Protein AF-A0A356ARR9-F1 (afdb_monomer)

Mean predicted aligned error: 14.44 Å

Secondary structure (DSSP, 8-state):
-----EEEEEE-TTS-EEEEEEEETTEEEEEEEEE-TTS-EEEEEEEEE-TT-PEEEEEEEEETTTTEEEEEEEE-S-S-S------EEEEEEEETTEEEEEEEEETTEEEEEEEEEEETTEEEEEEEEEETTEEEEEEEEEEEEETTEEEEEEE-TTS-EEEEEEEEEETTEEEEEEEE-TT--SS-EEEEEE-SSEEEEEE-SSB--HHHHHHHHHHHHHHS-S----EEEEEE-TTSB--TT-HHHHHHHHHHHHTTEEEEEE-

Nearest PDB structures (foldseek):
  3tzg-assembly2_B  TM=3.189E-01  e=5.748E-02  Phocaeicola vulgatus ATCC 8482
  3tzg-assembly1_A  TM=3.182E-01  e=6.052E-02  Phocaeicola vulgatus ATCC 8482
  2mo5-assembly1_A  TM=4.119E-01  e=1.090E+00  Homo sapiens
  5oqh-assembly2_B  TM=1.878E-01  e=7.593E-01  Mus musculus
  5kkx-assembly2_B  TM=2.477E-01  e=8.591E+00  Neisseria meningitidis

pLDDT: mean 74.68, std 17.6, range [33.88, 96.81]

Sequence (267 aa):
MNQKSRLDIERDGFGRIVRRTETSNGVMTTTSHVYNEYGDLLKIQVKKQDTLLRDEIYRYEFDEHKNKTIKHIESSGLPERITSSSTYHYANEYEDDKLIKKSCLHENIVLYMNQYTYEGTKLIRIQKYNTPPDLNLWRTELLSYEKNKVIKTSYMPNGIVSHYSISELSAGIPMNRQVLSPVKGLYHWEFTNFEPAYCSVYISENQLTGKILLEILKHIQSIKAVHNEPLLLVIECSDTFVDTSDKTIYDIEMSYREQGISIQYAP

Foldseek 3Di:
DADDKDWDFDADQQRHTQWIWIDDPQKIKIWGFDADPQGHTAKIWIWIQHNVRFTWIWIWGQDPVVRFIDIDTDGDDDDDDDPPDWGKGWDFDDDPNHTQKIFIDTPNRTAKMWGWDDDPQKIKIWIFGDPPPDGDTAWIWIWGDDPFKIKIFIAGPVRQTFWIWIFTDDPNGGHDIDIAGSVSDPFHKGWNADDLAETEMEGPDQEDDLVNVVVVLVVVVVPNPPPLEAYEYEYEAPRYDYDPPPPSNVVVQVVVVVSRYHYHYHD

Solvent-accessible surface area (backbone atoms only — not comparable to full-atom values): 14762 Å² total; per-residue (Å²): 133,87,72,74,68,45,79,50,77,42,57,49,101,82,70,48,71,34,32,37,38,39,35,47,90,65,30,38,36,36,39,36,45,40,60,52,98,87,70,51,79,44,33,44,38,38,37,36,31,43,81,83,70,49,56,42,41,39,38,34,42,55,38,81,92,73,55,37,49,49,75,51,79,53,72,77,74,82,88,87,72,84,86,80,80,86,57,54,44,48,47,77,42,70,55,96,93,36,73,37,32,40,36,36,23,45,87,85,43,62,50,35,36,40,39,44,46,81,58,91,64,33,38,39,39,41,34,28,36,50,56,86,99,43,73,42,70,56,33,40,32,44,34,40,62,51,100,54,30,38,42,33,42,34,23,37,71,80,67,49,63,20,26,36,36,42,20,40,39,59,97,85,40,80,37,82,76,45,67,36,16,62,82,67,60,97,53,41,37,31,53,78,44,74,53,91,56,36,34,30,34,40,50,78,40,71,54,68,43,49,67,54,53,48,54,52,50,54,50,50,59,72,68,52,61,98,62,92,63,59,30,40,40,36,40,37,32,73,77,22,47,73,65,90,81,41,62,63,44,52,54,49,52,53,57,38,38,80,72,35,36,45,80,45,80,42,103

Structure (mmCIF, N/CA/C/O backbone):
data_AF-A0A356ARR9-F1
#
_entry.id   AF-A0A356ARR9-F1
#
loop_
_atom_site.group_PDB
_atom_site.id
_atom_site.type_symbol
_atom_site.label_atom_id
_atom_site.label_alt_id
_atom_site.label_comp_id
_atom_site.label_asym_id
_atom_site.label_entity_id
_atom_site.label_seq_id
_atom_site.pdbx_PDB_ins_code
_atom_site.Cartn_x
_atom_site.Cartn_y
_atom_site.Cartn_z
_atom_site.occupancy
_atom_site.B_iso_or_equiv
_atom_site.auth_seq_id
_atom_site.auth_comp_id
_atom_site.auth_asym_id
_atom_site.auth_atom_id
_atom_site.pdbx_PDB_model_num
ATOM 1 N N . MET A 1 1 ? 9.269 32.515 11.301 1.00 40.75 1 MET A N 1
ATOM 2 C CA . MET A 1 1 ? 8.162 32.228 10.362 1.00 40.75 1 MET A CA 1
ATOM 3 C C . MET A 1 1 ? 8.421 30.855 9.766 1.00 40.75 1 MET A C 1
ATOM 5 O O . MET A 1 1 ? 9.386 30.719 9.028 1.00 40.75 1 MET A O 1
ATOM 9 N N . ASN A 1 2 ? 7.637 29.839 10.136 1.00 38.84 2 ASN A N 1
ATOM 10 C CA . ASN A 1 2 ? 7.767 28.494 9.569 1.00 38.84 2 ASN A CA 1
ATOM 11 C C . ASN A 1 2 ? 7.226 28.518 8.137 1.00 38.84 2 ASN A C 1
ATOM 13 O O . ASN A 1 2 ? 6.014 28.612 7.941 1.00 38.84 2 ASN A O 1
ATOM 17 N N . GLN A 1 3 ? 8.109 28.491 7.137 1.00 47.88 3 GLN A N 1
ATOM 18 C CA . GLN A 1 3 ? 7.685 28.254 5.760 1.00 47.88 3 GLN A CA 1
ATOM 19 C C . GLN A 1 3 ? 7.174 26.815 5.675 1.00 47.88 3 GLN A C 1
ATOM 21 O O . GLN A 1 3 ? 7.942 25.874 5.856 1.00 47.88 3 GLN A O 1
ATOM 26 N N . LYS A 1 4 ? 5.865 26.654 5.451 1.00 53.38 4 LYS A N 1
ATOM 27 C CA . LYS A 1 4 ? 5.255 25.349 5.181 1.00 53.38 4 LYS A CA 1
ATOM 28 C C . LYS A 1 4 ? 5.909 24.749 3.939 1.00 53.38 4 LYS A C 1
ATOM 30 O O . LYS A 1 4 ? 5.966 25.410 2.902 1.00 53.38 4 LYS A O 1
ATOM 35 N N . SER A 1 5 ? 6.371 23.510 4.054 1.00 61.34 5 SER A N 1
ATOM 36 C CA . SER A 1 5 ? 6.678 22.687 2.895 1.00 61.34 5 SER A CA 1
ATOM 37 C C . SER A 1 5 ? 5.411 22.524 2.052 1.00 61.34 5 SER A C 1
ATOM 39 O O . SER A 1 5 ? 4.317 22.336 2.588 1.00 61.34 5 SER A O 1
ATOM 41 N N . ARG A 1 6 ? 5.541 22.651 0.732 1.00 72.25 6 ARG A N 1
ATOM 42 C CA . ARG A 1 6 ? 4.440 22.457 -0.220 1.00 72.25 6 ARG A CA 1
ATOM 43 C C . ARG A 1 6 ? 4.843 21.391 -1.223 1.00 72.25 6 ARG A C 1
ATOM 45 O O . ARG A 1 6 ? 5.926 21.482 -1.793 1.00 72.25 6 ARG A O 1
ATOM 52 N N . LEU A 1 7 ? 3.971 20.416 -1.443 1.00 66.31 7 LEU A N 1
ATOM 53 C CA . LEU A 1 7 ? 4.162 19.349 -2.414 1.00 66.31 7 LEU A CA 1
ATOM 54 C C . LEU A 1 7 ? 2.991 19.365 -3.399 1.00 66.31 7 LEU A C 1
ATOM 56 O O . LEU A 1 7 ? 1.848 19.206 -2.993 1.00 66.31 7 LEU A O 1
ATOM 60 N N . ASP A 1 8 ? 3.282 19.552 -4.683 1.00 71.69 8 ASP A N 1
ATOM 61 C CA . ASP A 1 8 ? 2.313 19.443 -5.772 1.00 71.69 8 ASP A CA 1
ATOM 62 C C . ASP A 1 8 ? 2.710 18.252 -6.664 1.00 71.69 8 ASP A C 1
ATOM 64 O O . ASP A 1 8 ? 3.873 18.116 -7.056 1.00 71.69 8 ASP A O 1
ATOM 68 N N . ILE A 1 9 ? 1.767 17.367 -6.992 1.00 64.25 9 ILE A N 1
ATOM 69 C CA . ILE A 1 9 ? 2.007 16.180 -7.828 1.00 64.25 9 ILE A CA 1
ATOM 70 C C . ILE A 1 9 ? 1.057 16.209 -9.026 1.00 64.25 9 ILE A C 1
ATOM 72 O O . ILE A 1 9 ? -0.159 16.191 -8.866 1.00 64.25 9 ILE A O 1
ATOM 76 N N . GLU A 1 10 ? 1.612 16.185 -10.233 1.00 70.94 10 GLU A N 1
ATOM 77 C CA . GLU A 1 10 ? 0.869 15.987 -11.474 1.00 70.94 10 GLU A CA 1
ATOM 78 C C . GLU A 1 10 ? 1.011 14.537 -11.934 1.00 70.94 10 GLU A C 1
ATOM 80 O O . GLU A 1 10 ? 2.107 13.954 -11.933 1.00 70.94 10 GLU A O 1
ATOM 85 N N . ARG A 1 11 ? -0.108 13.963 -12.374 1.00 69.81 11 ARG A N 1
ATOM 86 C CA . ARG A 1 11 ? -0.175 12.608 -12.917 1.00 69.81 11 ARG A CA 1
ATOM 87 C C . ARG A 1 11 ? -0.701 12.624 -14.347 1.00 69.81 11 ARG A C 1
ATOM 89 O O . ARG A 1 11 ? -1.450 13.522 -14.717 1.00 69.81 11 ARG A O 1
ATOM 96 N N . ASP A 1 12 ? -0.296 11.646 -15.149 1.00 62.69 12 ASP A N 1
ATOM 97 C CA . ASP A 1 12 ? -0.900 11.435 -16.466 1.00 62.69 12 ASP A CA 1
ATOM 98 C C . ASP A 1 12 ? -2.259 10.724 -16.372 1.00 62.69 12 ASP A C 1
ATOM 100 O O . ASP A 1 12 ? -2.714 10.344 -15.291 1.00 62.69 12 ASP A O 1
ATOM 104 N N . GLY A 1 13 ? -2.894 10.492 -17.526 1.00 46.59 13 GLY A N 1
ATOM 105 C CA . GLY A 1 13 ? -4.147 9.734 -17.632 1.00 46.59 13 GLY A CA 1
ATOM 106 C C . GLY A 1 13 ? -4.062 8.272 -17.164 1.00 46.59 13 GLY A C 1
ATOM 107 O O . GLY A 1 13 ? -5.088 7.606 -17.081 1.00 46.59 13 GLY A O 1
ATOM 108 N N . PHE A 1 14 ? -2.865 7.782 -16.823 1.00 46.28 14 PHE A N 1
ATOM 109 C CA . PHE A 1 14 ? -2.619 6.460 -16.240 1.00 46.28 14 PHE A CA 1
ATOM 110 C C . PHE A 1 14 ? -2.340 6.534 -14.727 1.00 46.28 14 PHE A C 1
ATOM 112 O O . PHE A 1 14 ? -2.026 5.522 -14.098 1.00 46.28 14 PHE A O 1
ATOM 119 N N . GLY A 1 15 ? -2.423 7.724 -14.123 1.00 43.94 15 GLY A N 1
ATOM 120 C CA . GLY A 1 15 ? -2.149 7.943 -12.707 1.00 43.94 15 GLY A CA 1
ATOM 121 C C . GLY A 1 15 ? -0.662 7.866 -12.342 1.00 43.94 15 GLY A C 1
ATOM 122 O O . GLY A 1 15 ? -0.333 7.828 -11.153 1.00 43.94 15 GLY A O 1
ATOM 123 N N . ARG A 1 16 ? 0.263 7.846 -13.309 1.00 61.47 16 ARG A N 1
ATOM 124 C CA . ARG A 1 16 ? 1.716 7.863 -13.055 1.00 61.47 16 ARG A CA 1
ATOM 125 C C . ARG A 1 16 ? 2.159 9.287 -12.756 1.00 61.47 16 ARG A C 1
ATOM 127 O O . ARG A 1 16 ? 1.683 10.211 -13.400 1.00 61.47 16 ARG A O 1
ATOM 134 N N . ILE A 1 17 ? 3.084 9.479 -11.812 1.00 61.06 17 ILE A N 1
ATOM 135 C CA . ILE A 1 17 ? 3.634 10.812 -11.518 1.00 61.06 17 ILE A CA 1
ATOM 136 C C . ILE A 1 17 ? 4.431 11.279 -12.733 1.00 61.06 17 ILE A C 1
ATOM 138 O O . ILE A 1 17 ? 5.476 10.699 -13.028 1.00 61.06 17 ILE A O 1
ATOM 142 N N . VAL A 1 18 ? 3.956 12.324 -13.406 1.00 71.62 18 VAL A N 1
ATOM 143 C CA . VAL A 1 18 ? 4.657 12.984 -14.521 1.00 71.62 18 VAL A CA 1
ATOM 144 C C . VAL A 1 18 ? 5.352 14.257 -14.081 1.00 71.62 18 VAL A C 1
ATOM 146 O O . VAL A 1 18 ? 6.344 14.644 -14.695 1.00 71.62 18 VAL A O 1
ATOM 149 N N . ARG A 1 19 ? 4.904 14.870 -12.982 1.00 73.12 19 ARG A N 1
ATOM 150 C CA . ARG A 1 19 ? 5.601 15.989 -12.354 1.00 73.12 19 ARG A CA 1
ATOM 151 C C . ARG A 1 19 ? 5.403 15.970 -10.845 1.00 73.12 19 ARG A C 1
ATOM 153 O O . ARG A 1 19 ? 4.324 15.664 -10.360 1.00 73.12 19 ARG A O 1
ATOM 160 N N . ARG A 1 20 ? 6.446 16.301 -10.099 1.00 77.38 20 ARG A N 1
ATOM 161 C CA . ARG A 1 20 ? 6.412 16.524 -8.654 1.00 77.38 20 ARG A CA 1
ATOM 162 C C . ARG A 1 20 ? 7.133 17.828 -8.367 1.00 77.38 20 ARG A C 1
ATOM 164 O O . ARG A 1 20 ? 8.314 17.923 -8.680 1.00 77.38 20 ARG A O 1
ATOM 171 N N . THR A 1 21 ? 6.460 18.785 -7.756 1.00 75.25 21 THR A N 1
ATOM 172 C CA . THR A 1 21 ? 7.040 20.057 -7.334 1.00 75.25 21 THR A CA 1
ATOM 173 C C . THR A 1 21 ? 7.040 20.114 -5.821 1.00 75.25 21 THR A C 1
ATOM 175 O O . THR A 1 21 ? 5.992 20.077 -5.191 1.00 75.25 21 THR A O 1
ATOM 178 N N . GLU A 1 22 ? 8.220 20.191 -5.228 1.00 80.69 22 GLU A N 1
ATOM 179 C CA . GLU A 1 2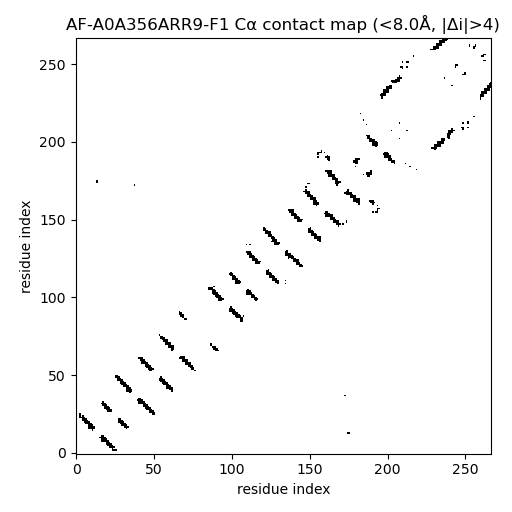2 ? 8.395 20.297 -3.788 1.00 80.69 22 GLU A CA 1
ATOM 180 C C . GLU A 1 22 ? 9.046 21.631 -3.452 1.00 80.69 22 GLU A C 1
ATOM 182 O O . GLU A 1 22 ? 10.112 21.953 -3.968 1.00 80.69 22 GLU A O 1
ATOM 187 N N . THR A 1 23 ? 8.411 22.406 -2.584 1.00 77.50 23 THR A N 1
ATOM 188 C CA . THR A 1 23 ? 8.957 23.654 -2.056 1.00 77.50 23 THR A CA 1
ATOM 189 C C . THR A 1 23 ? 9.290 23.459 -0.591 1.00 77.50 23 THR A C 1
ATOM 191 O O . THR A 1 23 ? 8.399 23.195 0.213 1.00 77.50 23 THR A O 1
ATOM 194 N N . SER A 1 24 ? 10.563 23.599 -0.237 1.00 75.38 24 SER A N 1
ATOM 195 C CA . SER A 1 24 ? 11.041 23.504 1.142 1.00 75.38 24 SER A CA 1
ATOM 196 C C . SER A 1 24 ? 12.137 24.533 1.377 1.00 75.38 24 SER A C 1
ATOM 198 O O . SER A 1 24 ? 13.053 24.666 0.567 1.00 75.38 24 SER A O 1
ATOM 200 N N . ASN A 1 25 ? 12.029 25.293 2.470 1.00 71.81 25 ASN A N 1
ATOM 201 C CA . ASN A 1 25 ? 13.015 26.305 2.872 1.00 71.81 25 ASN A CA 1
ATOM 202 C C . ASN A 1 25 ? 13.399 27.289 1.741 1.00 71.81 25 ASN A C 1
ATOM 204 O O . ASN A 1 25 ? 14.570 27.615 1.559 1.00 71.81 25 ASN A O 1
ATOM 208 N N . GLY A 1 26 ? 12.416 27.729 0.945 1.00 67.25 26 GLY A N 1
ATOM 209 C CA . GLY A 1 26 ? 12.618 28.658 -0.175 1.00 67.25 26 GLY A CA 1
ATOM 210 C C . GLY A 1 26 ? 13.241 28.045 -1.436 1.00 67.25 26 GLY A C 1
ATOM 211 O O . GLY A 1 26 ? 13.474 28.761 -2.405 1.00 67.25 26 GLY A O 1
ATOM 212 N N . VAL A 1 27 ? 13.488 26.735 -1.446 1.00 69.56 27 VAL A N 1
ATOM 213 C CA . VAL A 1 27 ? 13.977 25.990 -2.607 1.00 69.56 27 VAL A CA 1
ATOM 214 C C . VAL A 1 27 ? 12.817 25.229 -3.233 1.00 69.56 27 VAL A C 1
ATOM 216 O O . VAL A 1 27 ? 12.152 24.448 -2.553 1.00 69.56 27 VAL A O 1
ATOM 219 N N . MET A 1 28 ? 12.599 25.423 -4.531 1.00 76.31 28 MET A N 1
ATOM 220 C CA . MET A 1 28 ? 11.599 24.701 -5.312 1.00 76.31 28 MET A CA 1
ATOM 221 C C . MET A 1 28 ? 12.280 23.636 -6.172 1.00 76.31 28 MET A C 1
ATOM 223 O O . MET A 1 28 ? 13.108 23.946 -7.021 1.00 76.31 28 MET A O 1
ATOM 227 N N . THR A 1 29 ? 11.920 22.373 -5.988 1.00 73.44 29 THR A N 1
ATOM 228 C CA . THR A 1 29 ? 12.425 21.240 -6.768 1.00 73.44 29 THR A CA 1
ATOM 229 C C . THR A 1 29 ? 11.293 20.643 -7.589 1.00 73.44 29 THR A C 1
ATOM 231 O O . THR A 1 29 ? 10.362 20.069 -7.041 1.00 73.44 29 THR A O 1
ATOM 234 N N . THR A 1 30 ? 11.373 20.751 -8.911 1.00 73.38 30 THR A N 1
ATOM 235 C CA . THR A 1 30 ? 10.433 20.155 -9.865 1.00 73.38 30 THR A CA 1
ATOM 236 C C . THR A 1 30 ? 11.055 18.923 -10.512 1.00 73.38 30 THR A C 1
ATOM 238 O O . THR A 1 30 ? 11.997 19.043 -11.282 1.00 73.38 30 THR A O 1
ATOM 241 N N . THR A 1 31 ? 10.521 17.735 -10.260 1.00 72.62 31 THR A N 1
ATOM 242 C CA . THR A 1 31 ? 10.914 16.480 -10.912 1.00 72.62 31 THR A CA 1
ATOM 243 C C . THR A 1 31 ? 9.872 16.095 -11.948 1.00 72.62 31 THR A C 1
ATOM 245 O O . THR A 1 31 ? 8.730 15.834 -11.594 1.00 72.62 31 THR A O 1
ATOM 248 N N . SER A 1 32 ? 10.250 16.036 -13.218 1.00 71.19 32 SER A N 1
ATOM 249 C CA . SER A 1 32 ? 9.408 15.591 -14.328 1.00 71.19 32 SER A CA 1
ATOM 250 C C . SER A 1 32 ? 9.812 14.190 -14.776 1.00 71.19 32 SER A C 1
ATOM 252 O O . SER A 1 32 ? 11.003 13.893 -14.835 1.00 71.19 32 SER A O 1
ATOM 254 N N . HIS A 1 33 ? 8.837 13.354 -15.115 1.00 68.75 33 HIS A N 1
ATOM 255 C CA . HIS A 1 33 ? 9.033 11.986 -15.588 1.00 68.75 33 HIS A CA 1
ATOM 256 C C . HIS A 1 33 ? 8.387 11.825 -16.964 1.00 68.75 33 HIS A C 1
ATOM 258 O O . HIS A 1 33 ? 7.269 12.288 -17.186 1.00 68.75 33 HIS A O 1
ATOM 264 N N . VAL A 1 34 ? 9.079 11.147 -17.872 1.00 69.06 34 VAL A N 1
ATOM 265 C CA . VAL A 1 34 ? 8.570 10.767 -19.193 1.00 69.06 34 VAL A CA 1
ATOM 266 C C . VAL A 1 34 ? 8.575 9.256 -19.264 1.00 69.06 34 VAL A C 1
ATOM 268 O O . VAL A 1 34 ? 9.606 8.641 -18.998 1.00 69.06 34 VAL A O 1
ATOM 271 N N . TYR A 1 35 ? 7.443 8.674 -19.638 1.00 60.16 35 TYR A N 1
ATOM 272 C CA . TYR A 1 35 ? 7.287 7.234 -19.797 1.00 60.16 35 TYR A CA 1
ATOM 273 C C . TYR A 1 35 ? 7.021 6.882 -21.264 1.00 60.16 35 TYR A C 1
ATOM 275 O O . TYR A 1 35 ? 6.497 7.717 -22.004 1.00 60.16 35 TYR A O 1
ATOM 283 N N . ASN A 1 36 ? 7.346 5.657 -21.677 1.00 59.12 36 ASN A N 1
ATOM 284 C CA . ASN A 1 36 ? 6.885 5.100 -22.946 1.00 59.12 36 ASN A CA 1
ATOM 285 C C . ASN A 1 36 ? 5.409 4.658 -22.846 1.00 59.12 36 ASN A C 1
ATOM 287 O O . ASN A 1 36 ? 4.771 4.728 -21.783 1.00 59.12 36 ASN A O 1
ATOM 291 N N . GLU A 1 37 ? 4.873 4.185 -23.971 1.00 46.50 37 GLU A N 1
ATOM 292 C CA . GLU A 1 37 ? 3.503 3.670 -24.079 1.00 46.50 37 GLU A CA 1
ATOM 293 C C . GLU A 1 37 ? 3.243 2.417 -23.222 1.00 46.50 37 GLU A C 1
ATOM 295 O O . GLU A 1 37 ? 2.100 2.156 -22.855 1.00 46.50 37 GLU A O 1
ATOM 300 N N . TYR A 1 38 ? 4.295 1.694 -22.827 1.00 47.12 38 TYR A N 1
ATOM 301 C CA . TYR A 1 38 ? 4.215 0.461 -22.039 1.00 47.12 38 TYR A CA 1
ATOM 302 C C . TYR A 1 38 ? 4.275 0.675 -20.523 1.00 47.12 38 TYR A C 1
ATOM 304 O O . TYR A 1 38 ? 3.973 -0.248 -19.767 1.00 47.12 38 TYR A O 1
ATOM 312 N N . GLY A 1 39 ? 4.638 1.869 -20.046 1.00 46.00 39 GLY A N 1
ATOM 313 C CA . GLY A 1 39 ? 4.810 2.103 -18.607 1.00 46.00 39 GLY A CA 1
ATOM 314 C C . GLY A 1 39 ? 6.229 2.430 -18.168 1.00 46.00 39 GLY A C 1
ATOM 315 O O . GLY A 1 39 ? 6.409 2.860 -17.027 1.00 46.00 39 GLY A O 1
ATOM 316 N N . ASP A 1 40 ? 7.221 2.242 -19.033 1.00 49.50 40 ASP A N 1
ATOM 317 C CA . ASP A 1 40 ? 8.626 2.341 -18.656 1.00 49.50 40 ASP A CA 1
ATOM 318 C C . ASP A 1 40 ? 9.098 3.783 -18.636 1.00 49.50 40 ASP A C 1
ATOM 320 O O . ASP A 1 40 ? 8.785 4.575 -19.518 1.00 49.50 40 ASP A O 1
ATOM 324 N N . LEU A 1 41 ? 9.879 4.122 -17.617 1.00 51.88 41 LEU A N 1
ATOM 325 C CA . LEU A 1 41 ? 10.444 5.450 -17.442 1.00 51.88 41 LEU A CA 1
ATOM 326 C C . LEU A 1 41 ? 11.598 5.672 -18.430 1.00 51.88 41 LEU A C 1
ATOM 328 O O . LEU A 1 41 ? 12.642 5.038 -18.311 1.00 51.88 41 LEU A O 1
ATOM 332 N N . LEU A 1 42 ? 11.410 6.600 -19.366 1.00 53.81 42 LEU A N 1
ATOM 333 C CA . LEU A 1 42 ? 12.375 6.972 -20.403 1.00 53.81 42 LEU A CA 1
ATOM 334 C C . LEU A 1 42 ? 13.290 8.120 -19.974 1.00 53.81 42 LEU A C 1
ATOM 336 O O . LEU A 1 42 ? 14.486 8.125 -20.266 1.00 53.81 42 LEU A O 1
ATOM 340 N N . LYS A 1 43 ? 12.719 9.130 -19.311 1.00 60.59 43 LYS A N 1
ATOM 341 C CA . LYS A 1 43 ? 13.439 10.353 -18.953 1.00 60.59 43 LYS A CA 1
ATOM 342 C C . LYS A 1 43 ? 12.998 10.857 -17.595 1.00 60.59 43 LYS A C 1
ATOM 344 O O . LYS A 1 43 ? 11.810 10.853 -17.280 1.00 60.59 43 LYS A O 1
ATOM 349 N N . ILE A 1 44 ? 13.952 11.353 -16.820 1.00 62.00 44 ILE A N 1
ATOM 350 C CA . ILE A 1 44 ? 13.667 12.177 -15.646 1.00 62.00 44 ILE A CA 1
ATOM 351 C C . ILE A 1 44 ? 14.315 13.535 -15.883 1.00 62.00 44 ILE A C 1
ATOM 353 O O . ILE A 1 44 ? 15.422 13.626 -16.416 1.00 62.00 44 ILE A O 1
ATOM 357 N N . GLN A 1 45 ? 13.644 14.604 -15.487 1.00 64.81 45 GLN A N 1
ATOM 358 C CA . GLN A 1 45 ? 14.239 15.927 -15.424 1.00 64.81 45 GLN A CA 1
ATOM 359 C C . GLN A 1 45 ? 13.963 16.534 -14.059 1.00 64.81 45 GLN A C 1
ATOM 361 O O . GLN A 1 45 ? 12.812 16.784 -13.727 1.00 64.81 45 GLN A O 1
ATOM 366 N N . VAL A 1 46 ? 15.004 16.810 -13.282 1.00 64.38 46 VAL A N 1
ATOM 367 C CA . VAL A 1 46 ? 14.865 17.570 -12.037 1.00 64.38 46 VAL A CA 1
ATOM 368 C C . VAL A 1 46 ? 15.292 19.000 -12.321 1.00 64.38 46 VAL A C 1
ATOM 370 O O . VAL A 1 46 ? 16.353 19.231 -12.885 1.00 64.38 46 VAL A O 1
ATOM 373 N N . LYS A 1 47 ? 14.468 19.967 -11.951 1.00 68.75 47 LYS A N 1
ATOM 374 C CA . LYS A 1 47 ? 14.781 21.387 -11.971 1.00 68.75 47 LYS A CA 1
ATOM 375 C C . LYS A 1 47 ? 14.726 21.881 -10.537 1.00 68.75 47 LYS A C 1
ATOM 377 O O . LYS A 1 47 ? 13.665 21.823 -9.925 1.00 68.75 47 LYS A O 1
ATOM 382 N N . LYS A 1 48 ? 15.842 22.349 -9.999 1.00 68.00 48 LYS A N 1
ATOM 383 C CA . LYS A 1 48 ? 15.894 22.954 -8.671 1.00 68.00 48 LYS A CA 1
ATOM 384 C C . LYS A 1 48 ? 16.101 24.452 -8.831 1.00 68.00 48 LYS A C 1
ATOM 386 O O . LYS A 1 48 ? 17.007 24.866 -9.543 1.00 68.00 48 LYS A O 1
ATOM 391 N N . GLN A 1 49 ? 15.243 25.231 -8.195 1.00 66.56 49 GLN A N 1
ATOM 392 C CA . GLN A 1 49 ? 15.267 26.680 -8.215 1.00 66.56 49 GLN A CA 1
ATOM 393 C C . GLN A 1 49 ? 15.439 27.183 -6.784 1.00 66.56 49 GLN A C 1
ATOM 395 O O . GLN A 1 49 ? 14.635 26.850 -5.910 1.00 66.56 49 GLN A O 1
ATOM 400 N N . ASP A 1 50 ? 16.514 27.924 -6.524 1.00 63.41 50 ASP A N 1
ATOM 401 C CA . ASP A 1 50 ? 16.756 28.519 -5.206 1.00 63.41 50 ASP A CA 1
ATOM 402 C C . ASP A 1 50 ? 16.035 29.871 -5.033 1.00 63.41 50 ASP A C 1
ATOM 404 O O . ASP A 1 50 ? 15.408 30.404 -5.954 1.00 63.41 50 ASP A O 1
ATOM 408 N N . THR A 1 51 ? 16.152 30.454 -3.838 1.00 53.47 51 THR A N 1
ATOM 409 C CA . THR A 1 51 ? 15.586 31.769 -3.491 1.00 53.47 51 THR A CA 1
ATOM 410 C C . THR A 1 51 ? 16.162 32.936 -4.300 1.00 53.47 51 THR A C 1
ATOM 412 O O . THR A 1 51 ? 15.582 34.020 -4.299 1.00 53.47 51 THR A O 1
ATOM 415 N N . LEU A 1 52 ? 17.282 32.731 -4.996 1.00 51.84 52 LEU A N 1
ATOM 416 C CA . LEU A 1 52 ? 17.929 33.682 -5.898 1.00 51.84 52 LEU A CA 1
ATOM 417 C C . LEU A 1 52 ? 17.557 33.420 -7.370 1.00 51.84 52 LEU A C 1
ATOM 419 O O . LEU A 1 52 ? 18.194 33.980 -8.263 1.00 51.84 52 LEU A O 1
ATOM 423 N N . LEU A 1 53 ? 16.533 32.590 -7.622 1.00 52.56 53 LEU A N 1
ATOM 424 C CA . LEU A 1 53 ? 16.036 32.187 -8.944 1.00 52.56 53 LEU A CA 1
ATOM 425 C C . LEU A 1 53 ? 17.080 31.462 -9.809 1.00 52.56 53 LEU A C 1
ATOM 427 O O . LEU A 1 53 ? 16.957 31.446 -11.035 1.00 52.56 53 LEU A O 1
ATOM 431 N N . ARG A 1 54 ? 18.101 30.851 -9.197 1.00 53.12 54 ARG A N 1
ATOM 432 C CA . ARG A 1 54 ? 19.104 30.065 -9.927 1.00 53.12 54 ARG A CA 1
ATOM 433 C C . ARG A 1 54 ? 18.540 28.698 -10.274 1.00 53.12 54 ARG A C 1
ATOM 435 O O . ARG A 1 54 ? 18.099 27.982 -9.381 1.00 53.12 54 ARG A O 1
ATOM 442 N N . ASP A 1 55 ? 18.602 28.340 -11.553 1.00 48.72 55 ASP A N 1
ATOM 443 C CA . ASP A 1 55 ? 18.118 27.060 -12.061 1.00 48.72 55 ASP A CA 1
ATOM 444 C C . ASP A 1 55 ? 19.260 26.036 -12.149 1.00 48.72 55 ASP A C 1
ATOM 446 O O . ASP A 1 55 ? 20.199 26.183 -12.932 1.00 48.72 55 ASP A O 1
ATOM 450 N N . GLU A 1 56 ? 19.150 24.952 -11.386 1.00 50.69 56 GLU A N 1
ATOM 451 C CA . GLU A 1 56 ? 19.925 23.729 -11.592 1.00 50.69 56 GLU A CA 1
ATOM 452 C C . GLU A 1 56 ? 19.054 22.722 -12.345 1.00 50.69 56 GLU A C 1
ATOM 454 O O . GLU A 1 56 ? 18.002 22.305 -11.848 1.00 50.69 56 GLU A O 1
ATOM 459 N N . ILE A 1 57 ? 19.476 22.323 -13.547 1.00 49.75 57 ILE A N 1
ATOM 460 C CA . ILE A 1 57 ? 18.742 21.360 -14.370 1.00 49.75 57 ILE A CA 1
ATOM 461 C C . ILE A 1 57 ? 19.525 20.048 -14.430 1.00 49.75 57 ILE A C 1
ATOM 463 O O . ILE A 1 57 ? 20.656 19.970 -14.904 1.00 49.75 57 ILE A O 1
ATOM 467 N N . TYR A 1 58 ? 18.877 18.984 -13.979 1.00 55.03 58 TYR A N 1
ATOM 468 C CA . TYR A 1 58 ? 19.359 17.616 -14.033 1.00 55.03 58 TYR A CA 1
ATOM 469 C C . TYR A 1 58 ? 18.549 16.869 -15.092 1.00 55.03 58 TYR A C 1
ATOM 471 O O . TYR A 1 58 ? 17.328 16.770 -14.961 1.00 55.03 58 TYR A O 1
ATOM 479 N N . ARG A 1 59 ? 19.195 16.327 -16.129 1.00 50.34 59 ARG A N 1
ATOM 480 C CA . ARG A 1 59 ? 18.537 15.490 -17.145 1.00 50.34 59 ARG A CA 1
ATOM 481 C C . ARG A 1 59 ? 19.042 14.054 -17.037 1.00 50.34 59 ARG A C 1
ATOM 483 O O . ARG A 1 59 ? 20.243 13.825 -16.940 1.00 50.34 59 ARG A O 1
ATOM 490 N N . TYR A 1 60 ? 18.122 13.101 -17.059 1.00 54.78 60 TYR A N 1
ATOM 491 C CA . TYR A 1 60 ? 18.394 11.668 -17.010 1.00 54.78 60 TYR A CA 1
ATOM 492 C C . TYR A 1 60 ? 17.783 11.040 -18.257 1.00 54.78 60 TYR A C 1
ATOM 494 O O . TYR A 1 60 ? 16.567 11.110 -18.402 1.00 54.78 60 TYR A O 1
ATOM 502 N N . GLU A 1 61 ? 18.587 10.452 -19.138 1.00 50.34 61 GLU A N 1
ATOM 503 C CA . GLU A 1 61 ? 18.108 9.797 -20.363 1.00 50.34 61 GLU A CA 1
ATOM 504 C C . GLU A 1 61 ? 18.406 8.300 -20.317 1.00 50.34 61 GLU A C 1
ATOM 506 O O . GLU A 1 61 ? 19.487 7.884 -19.899 1.00 50.34 61 GLU A O 1
ATOM 511 N N . PHE A 1 62 ? 17.424 7.483 -20.693 1.00 48.56 62 PHE A N 1
ATOM 512 C CA . PHE A 1 62 ? 17.561 6.034 -20.778 1.00 48.56 62 PHE A CA 1
ATOM 513 C C . PHE A 1 62 ? 18.184 5.634 -22.127 1.00 48.56 62 PHE A C 1
ATOM 515 O O . PHE A 1 62 ? 17.619 5.903 -23.182 1.00 48.56 62 PHE A O 1
ATOM 522 N N . ASP A 1 63 ? 19.356 5.002 -22.088 1.00 50.19 63 ASP A N 1
ATOM 523 C CA . ASP A 1 63 ? 20.015 4.357 -23.225 1.00 50.19 63 ASP A CA 1
ATOM 524 C C . ASP A 1 63 ? 19.492 2.917 -23.339 1.00 50.19 63 ASP A C 1
ATOM 526 O O . ASP A 1 63 ? 19.910 2.023 -22.590 1.00 50.19 63 ASP A O 1
ATOM 530 N N . GLU A 1 64 ? 18.565 2.707 -24.278 1.00 43.62 64 GLU A N 1
ATOM 531 C CA . GLU A 1 64 ? 17.950 1.406 -24.572 1.00 43.62 64 GLU A CA 1
ATOM 532 C C . GLU A 1 64 ? 18.969 0.352 -25.033 1.00 43.62 64 GLU A C 1
ATOM 534 O O . GLU A 1 64 ? 18.814 -0.827 -24.722 1.00 43.62 64 GLU A O 1
ATOM 539 N N . HIS A 1 65 ? 20.053 0.746 -25.711 1.00 41.50 65 HIS A N 1
ATOM 540 C CA . HIS A 1 65 ? 21.041 -0.195 -26.249 1.00 41.50 65 HIS A CA 1
ATOM 541 C C . HIS A 1 65 ? 21.983 -0.753 -25.183 1.00 41.50 65 HIS A C 1
ATOM 543 O O . HIS A 1 65 ? 22.541 -1.839 -25.353 1.00 41.50 65 HIS A O 1
ATOM 549 N N . LYS A 1 66 ? 22.184 -0.017 -24.086 1.00 42.28 66 LYS A N 1
ATOM 550 C CA . LYS A 1 66 ? 23.049 -0.440 -22.972 1.00 42.28 66 LYS A CA 1
ATOM 551 C C . LYS A 1 66 ? 22.288 -0.745 -21.691 1.00 42.28 66 LYS A C 1
ATOM 553 O O . LYS A 1 66 ? 22.930 -1.155 -20.723 1.00 42.28 66 LYS A O 1
ATOM 558 N N . ASN A 1 67 ? 20.967 -0.550 -21.678 1.00 44.75 67 ASN A N 1
ATOM 559 C CA . ASN A 1 67 ? 20.121 -0.686 -20.493 1.00 44.75 67 ASN A CA 1
ATOM 560 C C . ASN A 1 67 ? 20.627 0.220 -19.344 1.00 44.75 67 ASN A C 1
ATOM 562 O O . ASN A 1 67 ? 20.721 -0.200 -18.194 1.00 44.75 67 ASN A O 1
ATOM 566 N N . LYS A 1 68 ? 21.057 1.451 -19.670 1.00 40.06 68 LYS A N 1
ATOM 567 C CA . LYS A 1 68 ? 21.695 2.402 -18.736 1.00 40.06 68 LYS A CA 1
ATOM 568 C C . LYS A 1 68 ? 20.956 3.732 -18.745 1.00 40.06 68 LYS A C 1
ATOM 570 O O . LYS A 1 68 ? 20.727 4.286 -19.806 1.00 40.06 68 LYS A O 1
ATOM 575 N N . THR A 1 69 ? 20.675 4.316 -17.584 1.00 43.34 69 THR A N 1
ATOM 576 C CA . THR 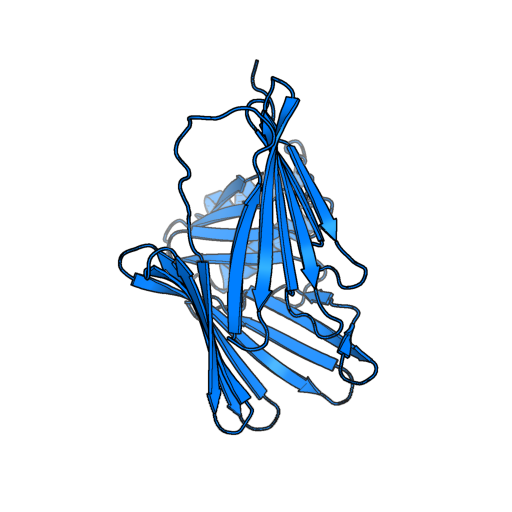A 1 69 ? 20.270 5.729 -17.513 1.00 43.34 69 THR A CA 1
ATOM 577 C C . THR A 1 69 ? 21.514 6.603 -17.366 1.00 43.34 69 THR A C 1
ATOM 579 O O . THR A 1 69 ? 22.254 6.462 -16.393 1.00 43.34 69 THR A O 1
ATOM 582 N N . ILE A 1 70 ? 21.767 7.494 -18.324 1.00 47.84 70 ILE A N 1
ATOM 583 C CA . ILE A 1 70 ? 22.903 8.422 -18.328 1.00 47.84 70 ILE A CA 1
ATOM 584 C C . ILE A 1 70 ? 22.409 9.793 -17.842 1.00 47.84 70 ILE A C 1
ATOM 586 O O . ILE A 1 70 ? 21.439 10.345 -18.364 1.00 47.84 70 ILE A O 1
ATOM 590 N N . LYS A 1 71 ? 23.057 10.341 -16.806 1.00 47.72 71 LYS A N 1
ATOM 591 C CA . LYS A 1 71 ? 22.780 11.687 -16.280 1.00 47.72 71 LYS A CA 1
ATOM 592 C C . LYS A 1 71 ? 23.644 12.714 -17.017 1.00 47.72 71 LYS A C 1
ATOM 594 O O . LYS A 1 71 ? 24.866 12.653 -16.922 1.00 47.72 71 LYS A O 1
ATOM 599 N N . HIS A 1 72 ? 23.017 13.692 -17.665 1.00 48.81 72 HIS A N 1
ATOM 600 C CA . HIS A 1 72 ? 23.677 14.900 -18.163 1.00 48.81 72 HIS A CA 1
ATOM 601 C C . HIS A 1 72 ? 23.371 16.067 -17.212 1.00 48.81 72 HIS A C 1
ATOM 603 O O . HIS A 1 72 ? 22.208 16.355 -16.912 1.00 48.81 72 HIS A O 1
ATOM 609 N N . ILE A 1 73 ? 24.420 16.714 -16.695 1.00 46.22 73 ILE A N 1
ATOM 610 C CA . ILE A 1 73 ? 24.319 17.907 -15.843 1.00 46.22 73 ILE A CA 1
ATOM 611 C C . ILE A 1 73 ? 24.598 19.124 -16.724 1.00 46.22 73 ILE A C 1
ATOM 613 O O . ILE A 1 73 ? 25.704 19.260 -17.239 1.00 46.22 73 ILE A O 1
ATOM 617 N N . GLU A 1 74 ? 23.618 20.012 -16.868 1.00 44.91 74 GLU A N 1
ATOM 618 C CA . GLU A 1 74 ? 23.810 21.342 -17.451 1.00 44.91 74 GLU A CA 1
ATOM 619 C C . GLU A 1 74 ? 23.457 22.370 -16.372 1.00 44.91 74 GLU A C 1
ATOM 621 O O . GLU A 1 74 ? 22.286 22.556 -16.040 1.00 44.91 74 GLU A O 1
ATOM 626 N N . SER A 1 75 ? 24.466 23.025 -15.789 1.00 39.84 75 SER A N 1
ATOM 627 C CA . SER A 1 75 ? 24.249 24.228 -14.984 1.00 39.84 75 SER A CA 1
ATOM 628 C C . SER A 1 75 ? 24.442 25.458 -15.870 1.00 39.84 75 SER A C 1
ATOM 630 O O . SER A 1 75 ? 25.493 25.653 -16.479 1.00 39.84 75 SER A O 1
ATOM 632 N N . SER A 1 76 ? 23.425 26.314 -15.958 1.00 38.81 76 SER A N 1
ATOM 633 C CA . SER A 1 76 ? 23.575 27.637 -16.562 1.00 38.81 76 SER A CA 1
ATOM 634 C C . SER A 1 76 ? 23.857 28.660 -15.461 1.00 38.81 76 SER A C 1
ATOM 636 O O . SER A 1 76 ? 22.929 29.196 -14.860 1.00 38.81 76 SER A O 1
ATOM 638 N N . GLY A 1 77 ? 25.142 28.921 -15.191 1.00 33.88 77 GLY A N 1
ATOM 639 C CA . GLY A 1 77 ? 25.572 30.018 -14.315 1.00 33.88 77 GLY A CA 1
ATOM 640 C C . GLY A 1 77 ? 27.008 29.899 -13.794 1.00 33.88 77 GLY A C 1
ATOM 641 O O . GLY A 1 77 ? 27.163 29.461 -12.668 1.00 33.88 77 GLY A O 1
ATOM 642 N N . LEU A 1 78 ? 27.989 30.323 -14.615 1.00 35.44 78 LEU A N 1
ATOM 643 C CA . LEU A 1 78 ? 29.437 30.580 -14.380 1.00 35.44 78 LEU A CA 1
ATOM 644 C C . LEU A 1 78 ? 30.271 29.573 -13.529 1.00 35.44 78 LEU A C 1
ATOM 646 O O . LEU A 1 78 ? 29.775 28.912 -12.626 1.00 35.44 78 LEU A O 1
ATOM 650 N N . PRO A 1 79 ? 31.568 29.400 -13.858 1.00 41.31 79 PRO A N 1
ATOM 651 C CA . PRO A 1 79 ? 32.338 28.202 -13.550 1.00 41.31 79 PRO A CA 1
ATOM 652 C C . PRO A 1 79 ? 32.832 28.206 -12.103 1.00 41.31 79 PRO A C 1
ATOM 654 O O . PRO A 1 79 ? 32.997 29.259 -11.505 1.00 41.31 79 PRO A O 1
ATOM 657 N N . GLU A 1 80 ? 33.141 27.016 -11.593 1.00 41.38 80 GLU A N 1
ATOM 658 C CA . GLU A 1 80 ? 33.650 26.732 -10.241 1.00 41.38 80 GLU A CA 1
ATOM 659 C C . GLU A 1 80 ? 32.583 26.547 -9.162 1.00 41.38 80 GLU A C 1
ATOM 661 O O . GLU A 1 80 ? 32.420 27.352 -8.251 1.00 41.38 80 GLU A O 1
ATOM 666 N N . ARG A 1 81 ? 31.917 25.389 -9.189 1.00 35.00 81 ARG A N 1
ATOM 667 C CA . ARG A 1 81 ? 31.518 24.684 -7.963 1.00 35.00 81 ARG A CA 1
ATOM 668 C C . ARG A 1 81 ? 31.205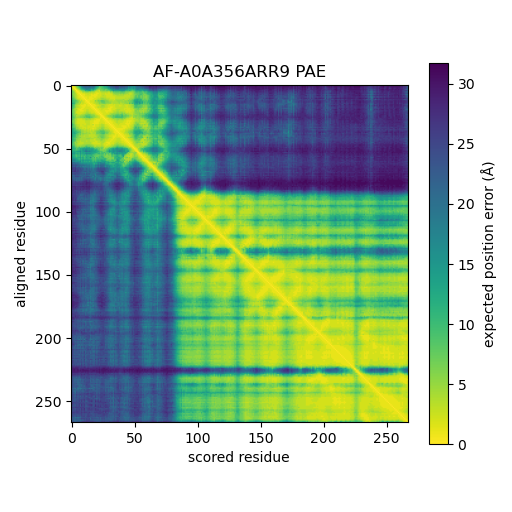 23.229 -8.287 1.00 35.00 81 ARG A C 1
ATOM 670 O O . ARG A 1 81 ? 30.216 22.932 -8.939 1.00 35.00 81 ARG A O 1
ATOM 677 N N . ILE A 1 82 ? 32.128 22.368 -7.858 1.00 34.72 82 ILE A N 1
ATOM 678 C CA . ILE A 1 82 ? 32.016 20.926 -7.591 1.00 34.72 82 ILE A CA 1
ATOM 679 C C . ILE A 1 82 ? 30.847 20.243 -8.320 1.00 34.72 82 ILE A C 1
ATOM 681 O O . ILE A 1 82 ? 29.719 20.197 -7.836 1.00 34.72 82 ILE A O 1
ATOM 685 N N . THR A 1 83 ? 31.152 19.643 -9.465 1.00 34.44 83 THR A N 1
ATOM 686 C CA . THR A 1 83 ? 30.300 18.665 -10.140 1.00 34.44 83 THR A CA 1
ATOM 687 C C . THR A 1 83 ? 30.265 17.369 -9.325 1.00 34.44 83 THR A C 1
ATOM 689 O O . THR A 1 83 ? 31.025 16.437 -9.579 1.00 34.44 83 THR A O 1
ATOM 692 N N . SER A 1 84 ? 29.387 17.274 -8.325 1.00 37.75 84 SER A N 1
ATOM 693 C CA . SER A 1 84 ? 29.075 15.973 -7.728 1.00 37.75 84 SER A CA 1
ATOM 694 C C . SER A 1 84 ? 28.160 15.194 -8.683 1.00 37.75 84 SER A C 1
ATOM 696 O O . SER A 1 84 ? 27.009 15.548 -8.950 1.00 37.75 84 SER A O 1
ATOM 698 N N . SER A 1 85 ? 28.704 14.133 -9.277 1.00 40.19 85 SER A N 1
ATOM 699 C CA . SER A 1 85 ? 27.971 13.246 -10.178 1.00 40.19 85 SER A CA 1
ATOM 700 C C . SER A 1 85 ? 27.505 12.005 -9.420 1.00 40.19 85 SER A C 1
ATOM 702 O O . SER A 1 85 ? 28.213 11.015 -9.298 1.00 40.19 85 SER A O 1
ATOM 704 N N . SER A 1 86 ? 26.275 12.038 -8.911 1.00 40.56 86 SER A N 1
ATOM 705 C CA . SER A 1 86 ? 25.606 10.823 -8.438 1.00 40.56 86 SER A CA 1
ATOM 706 C C . SER A 1 86 ? 25.130 10.017 -9.643 1.00 40.56 86 SER A C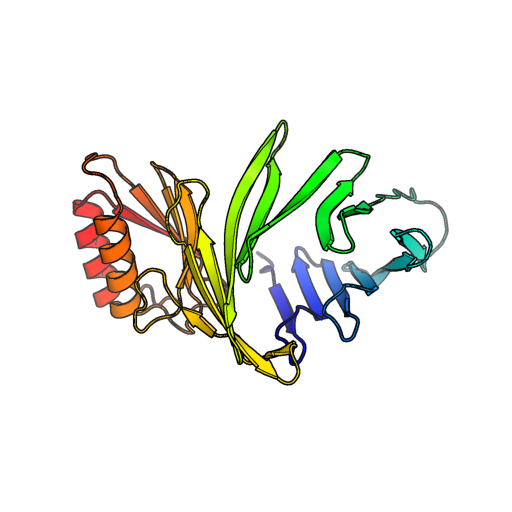 1
ATOM 708 O O . SER A 1 86 ? 24.266 10.478 -10.396 1.00 40.56 86 SER A O 1
ATOM 710 N N . THR A 1 87 ? 25.699 8.828 -9.830 1.00 47.78 87 THR A N 1
ATOM 711 C CA . THR A 1 87 ? 25.276 7.898 -10.883 1.00 47.78 87 THR A CA 1
ATOM 712 C C . THR A 1 87 ? 24.297 6.892 -10.293 1.00 47.78 87 THR A C 1
ATOM 714 O O . THR A 1 87 ? 24.575 6.291 -9.251 1.00 47.78 87 THR A O 1
ATOM 717 N N . TYR A 1 88 ? 23.149 6.737 -10.952 1.00 54.22 88 TYR A N 1
ATOM 718 C CA . TYR A 1 88 ? 22.184 5.685 -10.659 1.00 54.22 88 TYR A CA 1
ATOM 719 C C . TYR A 1 88 ? 22.224 4.657 -11.783 1.00 54.22 88 TYR A C 1
ATOM 721 O O . TYR A 1 88 ? 22.150 5.017 -12.957 1.00 54.22 88 TYR A O 1
ATOM 729 N N . HIS A 1 89 ? 22.328 3.384 -11.432 1.00 54.31 89 HIS A N 1
ATOM 730 C CA . HIS A 1 89 ? 22.328 2.286 -12.386 1.00 54.31 89 HIS A CA 1
ATOM 731 C C . HIS A 1 89 ? 21.047 1.490 -12.220 1.00 54.31 89 HIS A C 1
ATOM 733 O O . HIS A 1 89 ? 20.798 0.933 -11.156 1.00 54.31 89 HIS A O 1
ATOM 739 N N . TYR A 1 90 ? 20.244 1.421 -13.273 1.00 64.69 90 TYR A N 1
ATOM 740 C CA . TYR A 1 90 ? 19.147 0.471 -13.337 1.00 64.69 90 TYR A CA 1
ATOM 741 C C . TYR A 1 90 ? 19.646 -0.773 -14.057 1.00 64.69 90 TYR A C 1
ATOM 743 O O . TYR A 1 90 ? 20.234 -0.655 -15.127 1.00 64.69 90 TYR A O 1
ATOM 751 N N . ALA A 1 91 ? 19.448 -1.945 -13.466 1.00 69.25 91 ALA A N 1
ATOM 752 C CA . ALA A 1 91 ? 19.797 -3.210 -14.096 1.00 69.25 91 ALA A CA 1
ATOM 753 C C . ALA A 1 91 ? 18.560 -4.102 -14.153 1.00 69.25 91 ALA A C 1
ATOM 755 O O . ALA A 1 91 ? 17.897 -4.318 -13.138 1.00 69.25 91 ALA A O 1
ATOM 756 N N . ASN A 1 92 ? 18.255 -4.598 -15.349 1.00 78.56 92 ASN A N 1
ATOM 757 C CA . ASN A 1 92 ? 17.198 -5.570 -15.585 1.00 78.56 92 ASN A CA 1
ATOM 758 C C . ASN A 1 92 ? 17.851 -6.905 -15.960 1.00 78.56 92 ASN A C 1
ATOM 760 O O . ASN A 1 92 ? 18.725 -6.934 -16.827 1.00 78.56 92 ASN A O 1
ATOM 764 N N . GLU A 1 93 ? 17.423 -7.990 -15.328 1.00 77.44 93 GLU A N 1
ATOM 765 C CA . GLU A 1 93 ? 17.858 -9.354 -15.631 1.00 77.44 93 GLU A CA 1
ATOM 766 C C . GLU A 1 93 ? 16.661 -10.128 -16.189 1.00 77.44 93 GLU A C 1
ATOM 768 O O . GLU A 1 93 ? 15.548 -10.014 -15.663 1.00 77.44 93 GLU A O 1
ATOM 773 N N . TYR A 1 94 ? 16.896 -10.898 -17.252 1.00 81.62 94 TYR A N 1
ATOM 774 C CA . TYR A 1 94 ? 15.875 -11.658 -17.970 1.00 81.62 94 TYR A CA 1
ATOM 775 C C . TYR A 1 94 ? 16.256 -13.138 -18.054 1.00 81.62 94 TYR A C 1
ATOM 777 O O . TYR A 1 94 ? 17.435 -13.463 -18.183 1.00 81.62 94 TYR A O 1
ATOM 785 N N . GLU A 1 95 ? 15.254 -14.011 -18.030 1.00 81.62 95 GLU A N 1
ATOM 786 C CA . GLU A 1 95 ? 15.362 -15.456 -18.262 1.00 81.62 95 GLU A CA 1
ATOM 787 C C . GLU A 1 95 ? 14.182 -15.882 -19.142 1.00 81.62 95 GLU A C 1
ATOM 789 O O . GLU A 1 95 ? 13.045 -15.510 -18.852 1.00 81.62 95 GLU A O 1
ATOM 794 N N . ASP A 1 96 ? 14.448 -16.594 -20.241 1.00 85.88 96 ASP A N 1
ATOM 795 C CA . ASP A 1 96 ? 13.437 -17.004 -21.231 1.00 85.88 96 ASP A CA 1
ATOM 796 C C . ASP A 1 96 ? 12.481 -15.863 -21.646 1.00 85.88 96 ASP A C 1
ATOM 798 O O . ASP A 1 96 ? 11.256 -15.991 -21.579 1.00 85.88 96 ASP A O 1
ATOM 802 N N . ASP A 1 97 ? 13.051 -14.706 -22.011 1.00 75.06 97 ASP A N 1
ATOM 803 C CA . ASP A 1 97 ? 12.346 -13.463 -22.381 1.00 75.06 97 ASP A CA 1
ATOM 804 C C . ASP A 1 97 ? 11.442 -12.858 -21.287 1.00 75.06 97 ASP A C 1
ATOM 806 O O . ASP A 1 97 ? 10.680 -11.918 -21.532 1.00 75.06 97 ASP A O 1
ATOM 810 N N . LYS A 1 98 ? 11.541 -13.338 -20.044 1.00 75.06 98 LYS A N 1
ATOM 811 C CA . LYS A 1 98 ? 10.804 -12.805 -18.892 1.00 75.06 98 LYS A CA 1
ATOM 812 C C . LYS A 1 98 ? 11.726 -12.007 -17.986 1.00 75.06 98 LYS A C 1
ATOM 814 O O . LYS A 1 98 ? 12.820 -12.447 -17.654 1.00 75.06 98 LYS A O 1
ATOM 819 N N . LEU A 1 99 ? 11.266 -10.838 -17.544 1.00 76.94 99 LEU A N 1
ATOM 820 C CA . LEU A 1 99 ? 11.981 -10.023 -16.563 1.00 76.94 99 LEU A CA 1
ATOM 821 C C . LEU A 1 99 ? 11.978 -10.739 -15.210 1.00 76.94 99 LEU A C 1
ATOM 823 O O . LEU A 1 99 ? 10.934 -10.809 -14.572 1.00 76.94 99 LEU A O 1
ATOM 827 N N . ILE A 1 100 ? 13.128 -1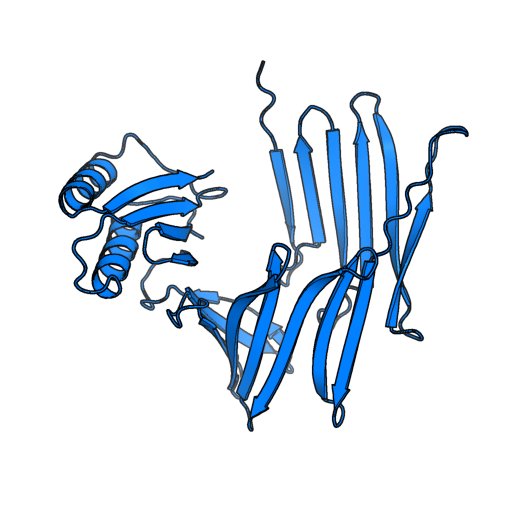1.213 -14.738 1.00 85.50 100 ILE A N 1
ATOM 828 C CA . ILE A 1 100 ? 13.247 -11.909 -13.444 1.00 85.50 100 ILE A CA 1
ATOM 829 C C . ILE A 1 100 ? 13.715 -10.990 -12.317 1.00 85.50 100 ILE A C 1
ATOM 831 O O . ILE A 1 100 ? 13.424 -11.241 -11.143 1.00 85.50 100 ILE A O 1
ATOM 835 N N . LYS A 1 101 ? 14.397 -9.884 -12.639 1.00 83.56 101 LYS A N 1
ATOM 836 C CA . LYS A 1 101 ? 14.876 -8.935 -11.628 1.00 83.56 101 LYS A CA 1
ATOM 837 C C . LYS A 1 101 ? 15.070 -7.536 -12.191 1.00 83.56 101 LYS A C 1
ATOM 839 O O . LYS A 1 101 ? 15.519 -7.364 -13.317 1.00 83.56 101 LYS A O 1
ATOM 844 N N . LYS A 1 102 ? 14.758 -6.532 -11.372 1.00 80.00 102 LYS A N 1
ATOM 845 C CA . LYS A 1 102 ? 15.029 -5.114 -11.638 1.00 80.00 102 LYS A CA 1
ATOM 846 C C . LYS A 1 102 ? 15.657 -4.489 -10.406 1.00 80.00 102 LYS A C 1
ATOM 848 O O . LYS A 1 102 ? 15.049 -4.527 -9.342 1.00 80.00 102 LYS A O 1
ATOM 853 N N . SER A 1 103 ? 16.834 -3.898 -10.530 1.00 75.38 103 SER A N 1
ATOM 854 C CA . SER A 1 103 ? 17.506 -3.200 -9.433 1.00 75.38 103 SER A CA 1
ATOM 855 C C . SER A 1 103 ? 17.801 -1.748 -9.788 1.00 75.38 103 SER A C 1
ATOM 857 O O . SER A 1 103 ? 17.936 -1.392 -10.956 1.00 75.38 103 SER A O 1
ATOM 859 N N . CYS A 1 104 ? 17.869 -0.905 -8.761 1.00 70.81 104 CYS A N 1
ATOM 860 C CA . CYS A 1 104 ? 18.425 0.440 -8.825 1.00 70.81 104 CYS A CA 1
ATOM 861 C C . CYS A 1 104 ? 19.633 0.480 -7.895 1.00 70.81 104 CYS A C 1
ATOM 863 O O . CYS A 1 104 ? 19.508 0.110 -6.728 1.00 70.81 104 CYS A O 1
ATOM 865 N N . LEU A 1 105 ? 20.783 0.911 -8.400 1.00 66.62 105 LEU A N 1
ATOM 866 C CA . LEU A 1 105 ? 22.010 1.082 -7.641 1.00 66.62 105 LEU A CA 1
ATOM 867 C C . LEU A 1 105 ? 22.412 2.552 -7.630 1.00 66.62 105 LEU A C 1
ATOM 869 O O . LEU A 1 105 ? 22.267 3.234 -8.638 1.00 66.62 10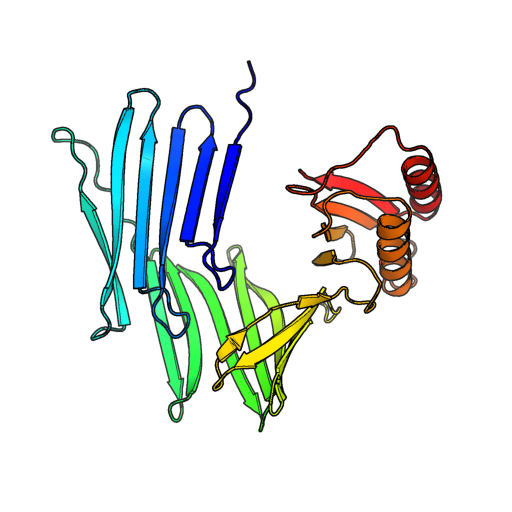5 LEU A O 1
ATOM 873 N N . HIS A 1 106 ? 22.983 3.013 -6.530 1.00 62.97 106 HIS A N 1
ATOM 874 C CA . HIS A 1 106 ? 23.645 4.303 -6.403 1.00 62.97 106 HIS A CA 1
ATOM 875 C C . HIS A 1 106 ? 25.039 4.060 -5.830 1.00 62.97 106 HIS A C 1
ATOM 877 O O . HIS A 1 106 ? 25.150 3.448 -4.777 1.00 62.97 106 HIS A O 1
ATOM 883 N N . GLU A 1 107 ? 26.100 4.454 -6.542 1.00 64.25 107 GLU A N 1
ATOM 884 C CA . GLU A 1 107 ? 27.491 4.203 -6.103 1.00 64.25 107 GLU A CA 1
ATOM 885 C C . GLU A 1 107 ? 27.765 2.716 -5.777 1.00 64.25 107 GLU A C 1
ATOM 887 O O . GLU A 1 107 ? 28.449 2.376 -4.818 1.00 64.25 107 GLU A O 1
ATOM 892 N N . ASN A 1 108 ? 27.201 1.811 -6.590 1.00 66.00 108 ASN A N 1
ATOM 893 C CA . ASN A 1 108 ? 27.198 0.347 -6.407 1.00 66.00 108 ASN A CA 1
ATOM 894 C C . ASN A 1 108 ? 26.418 -0.177 -5.187 1.00 66.00 108 ASN A C 1
ATOM 896 O O . ASN A 1 108 ? 26.366 -1.386 -4.967 1.00 66.00 108 ASN A O 1
ATOM 900 N N . ILE A 1 109 ? 25.746 0.693 -4.438 1.00 65.12 109 ILE A N 1
ATOM 901 C CA . ILE A 1 109 ? 24.823 0.319 -3.370 1.00 65.12 109 ILE A CA 1
ATOM 902 C C . ILE A 1 109 ? 23.444 0.097 -3.989 1.00 65.12 109 ILE A C 1
ATOM 904 O O . ILE A 1 109 ? 22.864 1.014 -4.566 1.00 65.12 109 ILE A O 1
ATOM 908 N N . VAL A 1 110 ? 22.890 -1.110 -3.875 1.00 68.75 110 VAL A N 1
ATOM 909 C CA . VAL A 1 110 ? 21.508 -1.380 -4.306 1.00 68.75 110 VAL A CA 1
ATOM 910 C C . VAL A 1 110 ? 20.573 -0.554 -3.431 1.00 68.75 110 VAL A C 1
ATOM 912 O O . VAL A 1 110 ? 20.600 -0.730 -2.228 1.00 68.75 110 VAL A O 1
ATOM 915 N N . LEU A 1 111 ? 19.757 0.331 -3.997 1.00 67.44 111 LEU A N 1
ATOM 916 C CA . LEU A 1 111 ? 18.736 1.100 -3.272 1.00 67.44 111 LEU A CA 1
ATOM 917 C C . LEU A 1 111 ? 17.384 0.389 -3.260 1.00 67.44 111 LEU A C 1
ATOM 919 O O . LEU A 1 111 ? 16.620 0.481 -2.303 1.00 67.44 111 LEU A O 1
ATOM 923 N N . TYR A 1 112 ? 17.093 -0.305 -4.353 1.00 76.12 112 TYR A N 1
ATOM 924 C CA . TYR A 1 112 ? 15.820 -0.959 -4.590 1.00 76.12 112 TYR A CA 1
ATOM 925 C C . TYR A 1 112 ? 16.026 -2.185 -5.465 1.00 76.12 112 TYR A C 1
ATOM 927 O O . TYR A 1 112 ? 16.849 -2.171 -6.385 1.00 76.12 112 TYR A O 1
ATOM 935 N N . MET A 1 113 ? 15.251 -3.230 -5.198 1.00 79.25 113 MET A N 1
ATOM 936 C CA . MET A 1 113 ? 15.246 -4.446 -5.991 1.00 79.25 113 MET A CA 1
ATOM 937 C C . MET A 1 113 ? 13.848 -5.053 -6.057 1.00 79.25 113 MET A C 1
ATOM 939 O O . MET A 1 113 ? 13.239 -5.345 -5.033 1.00 79.25 113 MET A O 1
ATOM 943 N N . ASN A 1 114 ? 13.404 -5.346 -7.273 1.00 83.00 114 ASN A N 1
ATOM 944 C CA . ASN A 1 114 ? 12.300 -6.247 -7.544 1.00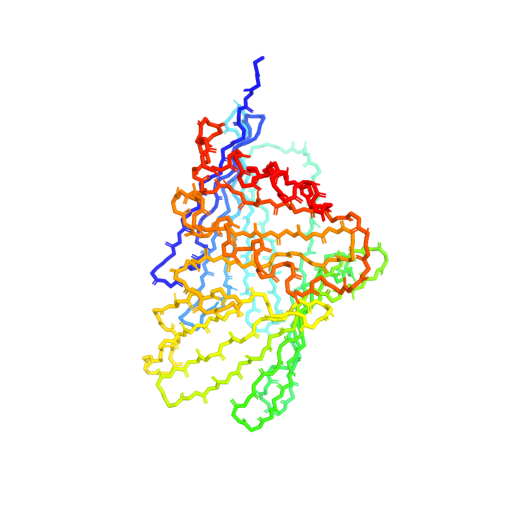 83.00 114 ASN A CA 1
ATOM 945 C C . ASN A 1 114 ? 12.815 -7.585 -8.035 1.00 83.00 114 ASN A C 1
ATOM 947 O O . ASN A 1 114 ? 13.675 -7.624 -8.914 1.00 83.00 114 ASN A O 1
ATOM 951 N N . GLN A 1 115 ? 12.219 -8.658 -7.538 1.00 89.25 115 GLN A N 1
ATOM 952 C CA . GLN A 1 115 ? 12.367 -10.002 -8.083 1.00 89.25 115 GLN A CA 1
ATOM 953 C C . GLN A 1 115 ? 11.002 -10.506 -8.540 1.00 89.25 115 GLN A C 1
ATOM 955 O O . GLN A 1 115 ? 9.992 -10.219 -7.893 1.00 89.25 115 GLN A O 1
ATOM 960 N N . TYR A 1 116 ? 10.979 -11.227 -9.654 1.00 87.94 116 TYR A N 1
ATOM 961 C CA . TYR A 1 116 ? 9.765 -11.662 -10.326 1.00 87.94 116 TYR A CA 1
ATOM 962 C C . TYR A 1 116 ? 9.790 -13.178 -10.514 1.00 87.94 116 TYR A C 1
ATOM 964 O O . TYR A 1 116 ? 10.756 -13.726 -11.041 1.00 87.94 116 TYR A O 1
ATOM 972 N N . THR A 1 117 ? 8.707 -13.839 -10.117 1.00 92.19 117 THR A N 1
ATOM 973 C CA . THR A 1 117 ? 8.499 -15.277 -10.317 1.00 92.19 117 THR A CA 1
ATOM 974 C C . THR A 1 117 ? 7.200 -15.486 -11.082 1.00 92.19 117 THR A C 1
ATOM 976 O O . THR A 1 117 ? 6.178 -14.881 -10.754 1.00 92.19 117 THR A O 1
ATOM 979 N N . TYR A 1 118 ? 7.230 -16.345 -12.099 1.00 87.81 118 TYR A N 1
ATOM 980 C CA . TYR A 1 118 ? 6.097 -16.600 -12.987 1.00 87.81 118 TYR A CA 1
ATOM 981 C C . TYR A 1 118 ? 5.581 -18.027 -12.794 1.00 87.81 118 TYR A C 1
ATOM 983 O O . TYR A 1 118 ? 6.314 -18.986 -13.018 1.00 87.81 118 TYR A O 1
ATOM 991 N N . GLU A 1 119 ? 4.305 -18.167 -12.438 1.00 86.56 119 GLU A N 1
ATOM 992 C CA . GLU A 1 119 ? 3.642 -19.456 -12.208 1.00 86.56 119 GLU A CA 1
ATOM 993 C C . GLU A 1 119 ? 2.312 -19.504 -12.976 1.00 86.56 119 GLU A C 1
ATOM 995 O O . GLU A 1 119 ? 1.267 -19.046 -12.505 1.00 86.56 119 GLU A O 1
ATOM 1000 N N . GLY A 1 120 ? 2.336 -20.039 -14.200 1.00 81.12 120 GLY A N 1
ATOM 1001 C CA . GLY A 1 120 ? 1.163 -20.049 -15.079 1.00 81.12 120 GLY A CA 1
ATOM 1002 C C . GLY A 1 120 ? 0.689 -18.629 -15.411 1.00 81.12 120 GLY A C 1
ATOM 1003 O O . GLY A 1 120 ? 1.424 -17.857 -16.019 1.00 81.12 120 GLY A O 1
ATOM 1004 N N . THR A 1 121 ? -0.537 -18.278 -15.012 1.00 79.06 121 THR A N 1
ATOM 1005 C CA . THR A 1 121 ? -1.118 -16.927 -15.178 1.00 79.06 121 THR A CA 1
ATOM 1006 C C . THR A 1 121 ? -0.851 -15.992 -13.994 1.00 79.06 121 THR A C 1
ATOM 1008 O O . THR A 1 121 ? -1.369 -14.871 -13.954 1.00 79.06 121 THR A O 1
ATOM 1011 N N . LYS A 1 122 ? -0.074 -16.447 -13.005 1.00 84.19 122 LYS A N 1
ATOM 1012 C CA . LYS A 1 122 ? 0.279 -15.673 -11.816 1.00 84.19 122 LYS A CA 1
ATOM 1013 C C . LYS A 1 122 ? 1.697 -15.134 -11.928 1.00 84.19 122 LYS A C 1
ATOM 1015 O O . LYS A 1 122 ? 2.604 -15.807 -12.414 1.00 84.19 122 LYS A O 1
ATOM 1020 N N . LEU A 1 123 ? 1.876 -13.921 -11.427 1.00 87.62 123 LEU A N 1
ATOM 1021 C CA . LEU A 1 123 ? 3.168 -13.270 -11.271 1.00 87.62 123 LEU A CA 1
ATOM 1022 C C . LEU A 1 123 ? 3.332 -12.866 -9.809 1.00 87.62 123 LEU A C 1
ATOM 1024 O O . LEU A 1 123 ? 2.493 -12.160 -9.255 1.00 87.62 123 LEU A O 1
ATOM 1028 N N . ILE A 1 124 ? 4.425 -13.294 -9.196 1.00 90.88 124 ILE A N 1
ATOM 1029 C CA . ILE A 1 124 ? 4.819 -12.884 -7.852 1.00 90.88 124 ILE A CA 1
ATOM 1030 C C . ILE A 1 124 ? 5.921 -11.843 -8.001 1.00 90.88 124 ILE A C 1
ATOM 1032 O O . ILE A 1 124 ? 6.920 -12.092 -8.670 1.00 90.88 124 ILE A O 1
ATOM 1036 N N . ARG A 1 125 ? 5.745 -10.677 -7.381 1.00 88.88 125 ARG A N 1
ATOM 1037 C CA . ARG A 1 125 ? 6.747 -9.610 -7.336 1.00 88.88 125 ARG A CA 1
ATOM 1038 C C . ARG A 1 125 ? 7.173 -9.357 -5.896 1.00 88.88 125 ARG A C 1
ATOM 1040 O O . ARG A 1 125 ? 6.380 -8.875 -5.094 1.00 88.88 125 ARG A O 1
ATOM 1047 N N . ILE A 1 126 ? 8.434 -9.628 -5.586 1.00 87.12 126 ILE A N 1
ATOM 1048 C CA . ILE A 1 126 ? 9.046 -9.345 -4.283 1.00 87.12 126 ILE A CA 1
ATOM 1049 C C . ILE A 1 126 ? 9.791 -8.019 -4.385 1.00 87.12 126 ILE A C 1
ATOM 1051 O O . ILE A 1 126 ? 10.674 -7.888 -5.230 1.00 87.12 126 ILE A O 1
ATOM 1055 N N . GLN A 1 127 ? 9.453 -7.050 -3.536 1.00 79.94 127 GLN A N 1
ATOM 1056 C CA . GLN A 1 127 ? 10.059 -5.717 -3.531 1.00 79.94 127 GLN A CA 1
ATOM 1057 C C . GLN A 1 127 ? 10.889 -5.531 -2.269 1.00 79.94 127 GLN A C 1
ATOM 1059 O O . GLN A 1 127 ? 10.377 -5.661 -1.154 1.00 79.94 127 GLN A O 1
ATOM 1064 N N . LYS A 1 128 ? 12.166 -5.207 -2.450 1.00 78.56 128 LYS A N 1
ATOM 1065 C CA . LYS A 1 128 ? 13.116 -4.933 -1.374 1.00 78.56 128 LYS A CA 1
ATOM 1066 C C . LYS A 1 128 ? 13.687 -3.534 -1.531 1.00 78.56 128 LYS A C 1
ATOM 1068 O O . LYS A 1 128 ? 13.945 -3.091 -2.652 1.00 78.56 128 LYS A O 1
ATOM 1073 N N . TYR A 1 129 ? 13.905 -2.867 -0.411 1.00 76.50 129 TYR A N 1
ATOM 1074 C CA . TYR A 1 129 ? 14.546 -1.558 -0.357 1.00 76.50 129 TYR A CA 1
ATOM 1075 C C . TYR A 1 129 ? 15.724 -1.605 0.597 1.00 76.50 129 TYR A C 1
ATOM 1077 O O . TYR A 1 129 ? 15.768 -2.423 1.515 1.00 76.50 129 TYR A O 1
ATOM 1085 N N . ASN A 1 130 ? 16.703 -0.748 0.343 1.00 59.12 130 ASN A N 1
ATOM 1086 C CA . ASN A 1 130 ? 17.885 -0.690 1.175 1.00 59.12 130 ASN A CA 1
ATOM 1087 C C . ASN A 1 130 ? 17.650 0.199 2.388 1.00 59.12 130 ASN A C 1
ATOM 1089 O O . ASN A 1 130 ? 17.453 1.409 2.268 1.00 59.12 130 ASN A O 1
ATOM 1093 N N . THR A 1 131 ? 17.731 -0.434 3.548 1.00 58.16 131 THR A N 1
ATOM 1094 C CA . THR A 1 131 ? 17.935 0.200 4.846 1.00 58.16 131 THR A CA 1
ATOM 1095 C C . THR A 1 131 ? 19.247 -0.376 5.362 1.00 58.16 131 THR A C 1
ATOM 1097 O O . THR A 1 131 ? 19.228 -1.483 5.906 1.00 58.16 131 THR A O 1
ATOM 1100 N N . PRO A 1 132 ? 20.384 0.311 5.132 1.00 46.50 132 PRO A N 1
ATOM 1101 C CA . PRO A 1 132 ? 21.701 -0.257 5.382 1.00 46.50 132 PRO A CA 1
ATOM 1102 C C . PRO A 1 132 ? 21.814 -0.863 6.791 1.00 46.50 132 PRO A C 1
ATOM 1104 O O . PRO A 1 132 ? 21.347 -0.237 7.746 1.00 46.50 132 PRO A O 1
ATOM 1107 N N . PRO A 1 133 ? 22.441 -2.046 6.943 1.00 51.72 133 PRO A N 1
ATOM 1108 C CA . PRO A 1 133 ? 23.250 -2.754 5.943 1.00 51.72 133 PRO A CA 1
ATOM 1109 C C . PRO A 1 133 ? 22.473 -3.696 5.002 1.00 51.72 133 PRO A C 1
ATOM 1111 O O . PRO A 1 133 ? 23.069 -4.199 4.050 1.00 51.72 133 PRO A O 1
ATOM 1114 N N . ASP A 1 134 ? 21.176 -3.919 5.228 1.00 64.88 134 ASP A N 1
ATOM 1115 C CA . ASP A 1 134 ? 20.422 -4.997 4.582 1.00 64.88 134 ASP A CA 1
ATOM 1116 C C . ASP A 1 134 ? 19.365 -4.503 3.575 1.00 64.88 134 ASP A C 1
ATOM 1118 O O . ASP A 1 134 ? 18.758 -3.434 3.695 1.00 64.88 134 ASP A O 1
ATOM 1122 N N . LEU A 1 135 ? 19.101 -5.337 2.563 1.00 69.00 135 LEU A N 1
ATOM 1123 C CA . LEU A 1 135 ? 17.940 -5.191 1.683 1.00 69.00 135 LEU A CA 1
ATOM 1124 C C . LEU A 1 135 ? 16.717 -5.809 2.358 1.00 69.00 135 LEU A C 1
ATOM 1126 O O . LEU A 1 135 ? 16.447 -7.005 2.208 1.00 69.00 135 LEU A O 1
ATOM 1130 N N . ASN A 1 136 ? 15.961 -4.980 3.068 1.00 74.88 136 ASN A N 1
ATOM 1131 C CA . ASN A 1 136 ? 14.764 -5.421 3.761 1.00 74.88 136 ASN A CA 1
ATOM 1132 C C . ASN A 1 136 ? 13.603 -5.619 2.787 1.00 74.88 136 ASN A C 1
ATOM 1134 O O . ASN A 1 136 ? 13.410 -4.866 1.825 1.00 74.88 136 ASN A O 1
ATOM 1138 N N . LEU A 1 137 ? 12.823 -6.671 3.040 1.00 75.69 137 LEU A N 1
ATOM 1139 C CA . LEU A 1 137 ? 11.559 -6.891 2.354 1.00 75.69 137 LEU A CA 1
ATOM 1140 C C . LEU A 1 137 ? 10.632 -5.719 2.677 1.00 75.69 137 LEU A C 1
ATOM 1142 O O . LEU A 1 137 ? 10.324 -5.487 3.840 1.00 75.69 137 LEU A O 1
ATOM 1146 N N . TRP A 1 138 ? 10.174 -5.010 1.649 1.00 77.06 138 TRP A N 1
ATOM 1147 C CA . TRP A 1 138 ? 9.118 -4.013 1.802 1.00 77.06 138 TRP A CA 1
ATOM 1148 C C . TRP A 1 138 ? 7.766 -4.682 1.599 1.00 77.06 138 TRP A C 1
ATOM 1150 O O . TRP A 1 138 ? 6.889 -4.584 2.449 1.00 77.06 138 TRP A O 1
ATOM 1160 N N . ARG A 1 139 ? 7.566 -5.359 0.465 1.00 82.94 139 ARG A N 1
ATOM 1161 C CA . ARG A 1 139 ? 6.280 -5.994 0.161 1.00 82.94 139 ARG A CA 1
ATOM 1162 C C . ARG A 1 139 ? 6.408 -7.132 -0.829 1.00 82.94 139 ARG A C 1
ATOM 1164 O O . ARG A 1 139 ? 7.297 -7.137 -1.683 1.00 82.94 139 ARG A O 1
ATOM 1171 N N . THR A 1 140 ? 5.440 -8.031 -0.767 1.00 90.38 140 THR A N 1
ATOM 1172 C CA . THR A 1 140 ? 5.218 -9.067 -1.775 1.00 90.38 140 THR A CA 1
ATOM 1173 C C . THR A 1 140 ? 3.910 -8.774 -2.484 1.00 90.38 140 THR A C 1
ATOM 1175 O O . THR A 1 140 ? 2.901 -8.499 -1.847 1.00 90.38 140 THR A O 1
ATOM 1178 N N . GLU A 1 141 ? 3.896 -8.834 -3.806 1.00 89.94 141 GLU A N 1
ATOM 1179 C CA . GLU A 1 141 ? 2.681 -8.663 -4.588 1.00 89.94 141 GLU A CA 1
ATOM 1180 C C . GLU A 1 141 ? 2.383 -9.919 -5.396 1.00 89.94 141 GLU A C 1
ATOM 1182 O O . GLU A 1 141 ? 3.254 -10.443 -6.088 1.00 89.94 141 GLU A O 1
ATOM 1187 N N . LEU A 1 142 ? 1.133 -10.366 -5.339 1.00 92.75 142 LEU A N 1
ATOM 1188 C CA . LEU A 1 142 ? 0.613 -11.438 -6.174 1.00 92.75 142 LEU A CA 1
ATOM 1189 C C . LEU A 1 142 ? -0.290 -10.833 -7.246 1.00 92.75 142 LEU A C 1
ATOM 1191 O O . LEU A 1 142 ? -1.350 -10.293 -6.936 1.00 92.75 142 LEU A O 1
ATOM 1195 N N . LEU A 1 143 ? 0.126 -10.941 -8.500 1.00 90.69 143 LEU A N 1
ATOM 1196 C CA . LEU A 1 143 ? -0.617 -10.496 -9.666 1.00 90.69 143 LEU A CA 1
ATOM 1197 C C . LEU A 1 143 ? -1.273 -11.711 -10.317 1.00 90.69 143 LEU A C 1
ATOM 1199 O O . LEU A 1 143 ? -0.600 -12.674 -10.679 1.00 90.69 143 LEU A O 1
ATOM 1203 N N . SER A 1 144 ? -2.590 -11.661 -10.466 1.00 88.31 144 SER A N 1
ATOM 1204 C CA . SER A 1 144 ? -3.382 -12.651 -11.192 1.00 88.31 144 SER A CA 1
ATOM 1205 C C . SER A 1 144 ? -3.943 -12.001 -12.448 1.00 88.31 144 SER A C 1
ATOM 1207 O O . SER A 1 144 ? -4.710 -11.038 -12.361 1.00 88.31 144 SER A O 1
ATOM 1209 N N . TYR A 1 145 ? -3.541 -12.521 -13.606 1.00 83.69 145 TYR A N 1
ATOM 1210 C CA . TYR A 1 145 ? -4.055 -12.079 -14.895 1.00 83.69 145 TYR A CA 1
ATOM 1211 C C . TYR A 1 145 ? -5.315 -12.871 -15.233 1.00 83.69 145 TYR A C 1
ATOM 1213 O O . TYR A 1 145 ? -5.283 -14.093 -15.394 1.00 83.69 145 TYR A O 1
ATOM 1221 N N . GLU A 1 146 ? -6.431 -12.161 -15.336 1.00 86.31 146 GLU A N 1
ATOM 1222 C CA . GLU A 1 146 ? -7.682 -12.672 -15.880 1.00 86.31 146 GLU A CA 1
ATOM 1223 C C . GLU A 1 146 ? -7.918 -12.079 -17.274 1.00 86.31 146 GLU A C 1
ATOM 1225 O O . GLU A 1 146 ? -7.254 -11.130 -17.686 1.00 86.31 146 GLU A O 1
ATOM 1230 N N . LYS A 1 147 ? -8.898 -12.619 -18.008 1.00 83.44 147 LYS A N 1
ATOM 1231 C CA . LYS A 1 147 ? -9.150 -12.265 -19.416 1.00 83.44 147 LYS A CA 1
ATOM 1232 C C . LYS A 1 147 ? -9.238 -10.750 -19.672 1.00 83.44 147 LYS A C 1
ATOM 1234 O O . LYS A 1 147 ? -8.682 -10.278 -20.654 1.00 83.44 147 LYS A O 1
ATOM 1239 N N . ASN A 1 148 ? -9.918 -10.011 -18.790 1.00 86.25 148 ASN A N 1
ATOM 1240 C CA . ASN A 1 148 ? -10.197 -8.577 -18.955 1.00 86.25 148 ASN A CA 1
ATOM 1241 C C . ASN A 1 148 ? -9.747 -7.728 -17.754 1.00 86.25 148 ASN A C 1
ATOM 1243 O O . ASN A 1 148 ? -10.151 -6.573 -17.644 1.00 86.25 148 ASN A O 1
ATOM 1247 N N . LYS A 1 149 ? -8.980 -8.285 -16.813 1.00 89.25 149 LYS A N 1
ATOM 1248 C CA . LYS A 1 149 ? -8.526 -7.544 -15.630 1.00 89.25 149 LYS A CA 1
ATOM 1249 C C . LYS A 1 149 ? -7.271 -8.157 -15.024 1.00 89.25 149 LYS A C 1
ATOM 1251 O O . LYS A 1 149 ? -7.020 -9.351 -15.164 1.00 89.25 149 LYS A O 1
ATOM 1256 N N . VAL A 1 150 ? -6.532 -7.342 -14.287 1.00 85.44 150 VAL A N 1
ATOM 1257 C CA . VAL A 1 150 ? -5.432 -7.764 -13.421 1.00 85.44 150 VAL A CA 1
ATOM 1258 C C . VAL A 1 150 ? -5.825 -7.479 -11.988 1.00 85.44 150 VAL A C 1
ATOM 1260 O O . VAL A 1 150 ? -6.205 -6.358 -11.648 1.00 85.44 150 VAL A O 1
ATOM 1263 N N . ILE A 1 151 ? -5.712 -8.501 -11.147 1.00 89.62 151 ILE A N 1
ATOM 1264 C CA . ILE A 1 151 ? -5.891 -8.368 -9.705 1.00 89.62 151 ILE A CA 1
ATOM 1265 C C . ILE A 1 151 ? -4.521 -8.484 -9.061 1.00 89.62 151 ILE A C 1
ATOM 1267 O O . ILE A 1 151 ? -3.844 -9.500 -9.199 1.00 89.62 151 ILE A O 1
ATOM 1271 N N . LYS A 1 152 ? -4.123 -7.443 -8.341 1.00 90.81 152 LYS A N 1
ATOM 1272 C CA . LYS A 1 152 ? -2.899 -7.402 -7.555 1.00 90.81 152 LYS A CA 1
ATOM 1273 C C . LYS A 1 152 ? -3.252 -7.404 -6.074 1.00 90.81 152 LYS A C 1
ATOM 1275 O O . LYS A 1 152 ? -3.911 -6.481 -5.604 1.00 90.81 152 LYS A O 1
ATOM 1280 N N . THR A 1 153 ? -2.774 -8.399 -5.344 1.00 93.88 153 THR A N 1
ATOM 1281 C CA . THR A 1 153 ? -2.837 -8.435 -3.879 1.00 93.88 153 THR A CA 1
ATOM 1282 C C . THR A 1 153 ? -1.478 -8.041 -3.328 1.00 93.88 153 THR A C 1
ATOM 1284 O O . THR A 1 153 ? -0.484 -8.694 -3.647 1.00 93.88 153 THR A O 1
ATOM 1287 N N . SER A 1 154 ? -1.427 -6.984 -2.524 1.00 91.44 154 SER A N 1
ATOM 1288 C CA . SER A 1 154 ? -0.195 -6.497 -1.900 1.00 91.44 154 SER A CA 1
ATOM 1289 C C . SER A 1 154 ? -0.124 -6.987 -0.456 1.00 91.44 154 SER A C 1
ATOM 1291 O O . SER A 1 154 ? -1.061 -6.773 0.310 1.00 91.44 154 SER A O 1
ATOM 1293 N N . TYR A 1 155 ? 0.985 -7.612 -0.078 1.00 92.19 155 TYR A N 1
ATOM 1294 C CA . TYR A 1 155 ? 1.255 -8.133 1.258 1.00 92.19 155 TYR A CA 1
ATOM 1295 C C . TYR A 1 155 ? 2.403 -7.369 1.914 1.00 92.19 155 TYR A C 1
ATOM 1297 O O . TYR A 1 155 ? 3.431 -7.115 1.280 1.00 92.19 155 TYR A O 1
ATOM 1305 N N . MET A 1 156 ? 2.231 -7.059 3.194 1.00 88.62 156 MET A N 1
ATOM 1306 C CA . MET A 1 156 ? 3.274 -6.567 4.089 1.00 88.62 156 MET A CA 1
ATOM 1307 C C . MET A 1 156 ? 4.316 -7.665 4.372 1.00 88.62 156 MET A C 1
ATOM 1309 O O . MET A 1 156 ? 4.032 -8.846 4.142 1.00 88.62 156 MET A O 1
ATOM 1313 N N . PRO A 1 157 ? 5.514 -7.328 4.892 1.00 84.56 157 PRO A N 1
ATOM 1314 C CA . PRO A 1 157 ? 6.575 -8.308 5.150 1.00 84.56 157 PRO A CA 1
ATOM 1315 C C . PRO A 1 157 ? 6.161 -9.435 6.099 1.00 84.56 157 PRO A C 1
ATOM 1317 O O . PRO A 1 157 ? 6.630 -10.560 5.971 1.00 84.56 157 PRO A O 1
ATOM 1320 N N . ASN A 1 158 ? 5.241 -9.145 7.019 1.00 83.50 158 ASN A N 1
ATOM 1321 C CA . ASN A 1 158 ? 4.671 -10.107 7.959 1.00 83.50 158 ASN A CA 1
ATOM 1322 C C . ASN A 1 158 ? 3.525 -10.962 7.371 1.00 83.50 158 ASN A C 1
ATOM 1324 O O . ASN A 1 158 ? 2.883 -11.710 8.103 1.00 83.50 158 ASN A O 1
ATOM 1328 N N . GLY A 1 159 ? 3.239 -10.844 6.070 1.00 86.62 159 GLY A N 1
ATOM 1329 C CA . GLY A 1 159 ? 2.201 -11.612 5.379 1.00 86.62 159 GLY A CA 1
ATOM 1330 C C . GLY A 1 159 ? 0.782 -11.050 5.500 1.00 86.62 159 GLY A C 1
ATOM 1331 O O . GLY A 1 159 ? -0.145 -11.645 4.951 1.00 86.62 159 GLY A O 1
ATOM 1332 N N . ILE A 1 160 ? 0.582 -9.909 6.166 1.00 89.62 160 ILE A N 1
ATOM 1333 C CA . ILE A 1 160 ? -0.728 -9.245 6.235 1.00 89.62 160 ILE A CA 1
ATOM 1334 C C . ILE A 1 160 ? -1.046 -8.585 4.891 1.00 89.62 160 ILE A C 1
ATOM 1336 O O . ILE A 1 160 ? -0.180 -7.980 4.260 1.00 89.62 160 ILE A O 1
ATOM 1340 N N . VAL A 1 161 ? -2.296 -8.685 4.435 1.00 92.38 161 VAL A N 1
ATOM 1341 C CA . VAL A 1 161 ? -2.743 -7.995 3.217 1.00 92.38 161 VAL A CA 1
ATOM 1342 C C . VAL A 1 161 ? -2.797 -6.490 3.481 1.00 92.38 161 VAL A C 1
ATOM 1344 O O . VAL A 1 161 ? -3.506 -6.044 4.373 1.00 92.38 161 VAL A O 1
ATOM 1347 N N . SER A 1 162 ? -2.071 -5.715 2.677 1.00 90.81 162 SER A N 1
ATOM 1348 C CA . SER A 1 162 ? -2.067 -4.247 2.706 1.00 90.81 162 SER A CA 1
ATOM 1349 C C . SER A 1 162 ? -3.219 -3.641 1.917 1.00 90.81 162 SER A C 1
ATOM 1351 O O . SER A 1 162 ? -3.845 -2.698 2.389 1.00 90.81 162 SER A O 1
ATOM 1353 N N . HIS A 1 163 ? -3.486 -4.167 0.722 1.00 92.12 163 HIS A N 1
ATOM 1354 C CA . HIS A 1 163 ? -4.581 -3.741 -0.148 1.00 92.12 163 HIS A CA 1
ATOM 1355 C C . HIS A 1 163 ? -4.724 -4.689 -1.338 1.00 92.12 163 HIS A C 1
ATOM 1357 O O . HIS A 1 163 ? -3.824 -5.479 -1.661 1.00 92.12 163 HIS A O 1
ATOM 1363 N N . TYR A 1 164 ? -5.833 -4.531 -2.053 1.00 90.75 164 TYR A N 1
ATOM 1364 C CA . TYR A 1 164 ? -6.004 -5.054 -3.401 1.00 90.75 164 TYR A CA 1
ATOM 1365 C C . TYR A 1 164 ? -5.964 -3.913 -4.407 1.00 90.75 164 TYR A C 1
ATOM 1367 O O . TYR A 1 164 ? -6.372 -2.791 -4.126 1.00 90.75 164 TYR A O 1
ATOM 1375 N N . SER A 1 165 ? -5.491 -4.203 -5.608 1.00 89.62 165 SER A N 1
ATOM 1376 C CA . SER A 1 165 ? -5.543 -3.293 -6.738 1.00 89.62 165 SER A CA 1
ATOM 1377 C C . SER A 1 165 ? -6.113 -4.039 -7.928 1.00 89.62 165 SER A C 1
ATOM 1379 O O . SER A 1 165 ? -5.543 -5.039 -8.359 1.00 89.62 165 SER A O 1
ATOM 1381 N N . ILE A 1 166 ? -7.220 -3.545 -8.462 1.00 88.88 166 ILE A N 1
ATOM 1382 C CA . ILE A 1 166 ? -7.903 -4.127 -9.613 1.00 88.88 166 ILE A CA 1
ATOM 1383 C C . ILE A 1 166 ? -7.763 -3.147 -10.767 1.00 88.88 166 ILE A C 1
ATOM 1385 O O . ILE A 1 166 ? -8.100 -1.977 -10.626 1.00 88.88 166 ILE A O 1
ATOM 1389 N N . SER A 1 167 ? -7.244 -3.619 -11.892 1.00 88.31 167 SER A N 1
ATOM 1390 C CA . SER A 1 167 ? -7.165 -2.846 -13.129 1.00 88.31 167 SER A CA 1
ATOM 1391 C C . SER A 1 167 ? -7.889 -3.604 -14.225 1.00 88.31 167 SER A C 1
ATOM 1393 O O . SER A 1 167 ? -7.644 -4.795 -14.405 1.00 88.31 167 SER A O 1
ATOM 1395 N N . GLU A 1 168 ? -8.757 -2.934 -14.969 1.00 87.06 168 GLU A N 1
ATOM 1396 C CA . GLU A 1 168 ? -9.323 -3.491 -16.198 1.00 87.06 168 GLU A CA 1
ATOM 1397 C C . GLU A 1 168 ? -8.237 -3.574 -17.272 1.00 87.06 168 GLU A C 1
ATOM 1399 O O . GLU A 1 168 ? -7.278 -2.809 -17.250 1.00 87.06 168 GLU A O 1
ATOM 1404 N N . LEU A 1 169 ? -8.358 -4.508 -18.209 1.00 78.44 169 LEU A N 1
ATOM 1405 C CA . LEU A 1 169 ? -7.450 -4.620 -19.346 1.00 78.44 169 LEU A CA 1
ATOM 1406 C C . LEU A 1 169 ? -8.154 -4.142 -20.613 1.00 78.44 169 LEU A C 1
ATOM 1408 O O . LEU A 1 169 ? -9.140 -4.741 -21.040 1.00 78.44 169 LEU A O 1
ATOM 1412 N N . SER A 1 170 ? -7.600 -3.111 -21.248 1.00 81.12 170 SER A N 1
ATOM 1413 C CA . SER A 1 170 ? -7.960 -2.698 -22.606 1.00 81.12 170 SER A CA 1
ATOM 1414 C C . SER A 1 170 ? -6.797 -3.032 -23.534 1.00 81.12 170 SER A C 1
ATOM 1416 O O . SER A 1 170 ? -5.693 -2.537 -23.331 1.00 81.12 170 SER A O 1
ATOM 1418 N N . ALA A 1 171 ? -7.007 -3.933 -24.499 1.00 79.25 171 ALA A N 1
ATOM 1419 C CA . ALA A 1 171 ? -5.951 -4.441 -25.389 1.00 79.25 171 ALA A CA 1
ATOM 1420 C C . ALA A 1 171 ? -4.702 -4.985 -24.650 1.00 79.25 171 ALA A C 1
ATOM 1422 O O . ALA A 1 171 ? -3.577 -4.844 -25.118 1.00 79.25 171 ALA A O 1
ATOM 1423 N N . GLY A 1 172 ? -4.896 -5.600 -23.477 1.00 67.56 172 GLY A N 1
ATOM 1424 C CA . GLY A 1 172 ? -3.801 -6.106 -22.637 1.00 67.56 172 GLY A CA 1
ATOM 1425 C C . GLY A 1 172 ? -3.126 -5.048 -21.755 1.00 67.56 172 GLY A C 1
ATOM 1426 O O . GLY A 1 172 ? -2.242 -5.393 -20.975 1.00 67.56 172 GLY A O 1
ATOM 1427 N N . ILE A 1 173 ? -3.572 -3.790 -21.813 1.00 71.56 173 ILE A N 1
ATOM 1428 C CA . ILE A 1 173 ? -3.021 -2.672 -21.041 1.00 71.56 173 ILE A CA 1
ATOM 1429 C C . ILE A 1 173 ? -3.903 -2.396 -19.810 1.00 71.56 173 ILE A C 1
ATOM 1431 O O . ILE A 1 173 ? -5.114 -2.205 -19.967 1.00 71.56 173 ILE A O 1
ATOM 1435 N N . PRO A 1 174 ? -3.330 -2.352 -18.588 1.00 73.12 174 PRO A N 1
ATOM 1436 C CA . PRO A 1 174 ? -4.050 -1.978 -17.373 1.00 73.12 174 PRO A CA 1
ATOM 1437 C C . PRO A 1 174 ? -4.614 -0.553 -17.424 1.00 73.12 174 PRO A C 1
ATOM 1439 O O . PRO A 1 174 ? -3.882 0.417 -17.610 1.00 73.12 174 PRO A O 1
ATOM 1442 N N . MET A 1 175 ? -5.916 -0.431 -17.188 1.00 74.75 175 MET A N 1
ATOM 1443 C CA . MET A 1 175 ? -6.688 0.806 -17.132 1.00 74.75 175 MET A CA 1
ATOM 1444 C C . MET A 1 175 ? -7.568 0.827 -15.879 1.00 74.75 175 MET A C 1
ATOM 1446 O O . MET A 1 175 ? -7.726 -0.197 -15.211 1.00 74.75 175 MET A O 1
ATOM 1450 N N . ASN A 1 176 ? -8.114 2.001 -15.540 1.00 75.38 176 ASN A N 1
ATOM 1451 C CA . ASN A 1 176 ? -9.106 2.176 -14.470 1.00 75.38 176 ASN A CA 1
ATOM 1452 C C . ASN A 1 176 ? -8.718 1.470 -13.157 1.00 75.38 176 ASN A C 1
ATOM 1454 O O . ASN A 1 176 ? -9.440 0.615 -12.650 1.00 75.38 176 ASN A O 1
ATOM 1458 N N . ARG A 1 177 ? -7.529 1.782 -12.626 1.00 81.75 177 ARG A N 1
ATOM 1459 C CA . ARG A 1 177 ? -7.028 1.145 -11.405 1.00 81.75 177 ARG A CA 1
ATOM 1460 C C . ARG A 1 177 ? -7.870 1.561 -10.196 1.00 81.75 177 ARG A C 1
ATOM 1462 O O . ARG A 1 177 ? -7.864 2.727 -9.816 1.00 81.75 177 ARG A O 1
ATOM 1469 N N . GLN A 1 178 ? -8.483 0.587 -9.538 1.00 83.69 178 GLN A N 1
ATOM 1470 C CA . GLN A 1 178 ? -9.139 0.743 -8.245 1.00 83.69 178 GLN A CA 1
ATOM 1471 C C . GLN A 1 178 ? -8.277 0.123 -7.143 1.00 83.69 178 GLN A C 1
ATOM 1473 O O . GLN A 1 178 ? -7.806 -1.007 -7.289 1.00 83.69 178 GLN A O 1
ATOM 1478 N N . VAL A 1 179 ? -8.077 0.847 -6.040 1.00 84.50 179 VAL A N 1
ATOM 1479 C CA . VAL A 1 179 ? -7.450 0.324 -4.817 1.00 84.50 179 VAL A CA 1
ATOM 1480 C C . VAL A 1 179 ? -8.549 0.027 -3.804 1.00 84.50 179 VAL A C 1
ATOM 1482 O O . VAL A 1 179 ? -9.438 0.846 -3.604 1.00 84.50 179 VAL A O 1
ATOM 1485 N N . LEU A 1 180 ? -8.504 -1.156 -3.201 1.00 87.75 180 LEU A N 1
ATOM 1486 C CA . LEU A 1 180 ? -9.469 -1.615 -2.208 1.00 87.75 180 LEU A CA 1
ATOM 1487 C C . LEU A 1 180 ? -8.751 -1.942 -0.905 1.00 87.75 180 LEU A C 1
ATOM 1489 O O . LEU A 1 180 ? -7.668 -2.537 -0.930 1.00 87.75 180 LEU A O 1
ATOM 1493 N N . SER A 1 181 ? -9.398 -1.630 0.216 1.00 90.38 181 SER A N 1
ATOM 1494 C CA . SER A 1 181 ? -8.870 -1.937 1.541 1.00 90.38 181 SER A CA 1
ATOM 1495 C C . SER A 1 181 ? -8.706 -3.447 1.783 1.00 90.38 181 SER A C 1
ATOM 1497 O O . SER A 1 181 ? -9.356 -4.264 1.115 1.00 90.38 181 SER A O 1
ATOM 1499 N N . PRO A 1 182 ? -7.864 -3.857 2.753 1.00 87.69 182 PRO A N 1
ATOM 1500 C CA . PRO A 1 182 ? -7.676 -5.263 3.130 1.00 87.69 182 PRO A CA 1
ATOM 1501 C C . PRO A 1 182 ? -8.969 -6.011 3.449 1.00 87.69 182 PRO A C 1
ATOM 1503 O O . PRO A 1 182 ? -9.099 -7.197 3.153 1.00 87.69 182 PRO A O 1
ATOM 1506 N N . VAL A 1 183 ? -9.941 -5.313 4.036 1.00 88.44 183 VAL A N 1
ATOM 1507 C CA . VAL A 1 183 ? -11.238 -5.884 4.422 1.00 88.44 183 VAL A CA 1
ATOM 1508 C C . VAL A 1 183 ? -12.260 -5.878 3.288 1.00 88.44 183 VAL A C 1
ATOM 1510 O O . VAL A 1 183 ? -13.376 -6.353 3.486 1.00 88.44 183 VAL A O 1
ATOM 1513 N N . LYS A 1 184 ? -11.891 -5.364 2.102 1.00 83.88 184 LYS A N 1
ATOM 1514 C CA . LYS A 1 184 ? -12.804 -5.121 0.972 1.00 83.88 184 LYS A CA 1
ATOM 1515 C C . LYS A 1 184 ? -14.023 -4.297 1.412 1.00 83.88 184 LYS A C 1
ATOM 1517 O O . LYS A 1 184 ? -15.158 -4.615 1.058 1.00 83.88 184 LYS A O 1
ATOM 1522 N N . GLY A 1 185 ? -13.754 -3.293 2.247 1.00 79.75 185 GLY A N 1
ATOM 1523 C CA . GLY A 1 185 ? -14.745 -2.402 2.839 1.00 79.75 185 GLY A CA 1
ATOM 1524 C C . GLY A 1 185 ? -15.228 -1.327 1.872 1.00 79.75 185 GLY A C 1
ATOM 1525 O O . GLY A 1 185 ? -14.959 -1.375 0.671 1.00 79.75 185 GLY A O 1
ATOM 1526 N N . LEU A 1 186 ? -15.961 -0.353 2.411 1.00 84.88 186 LEU A N 1
ATOM 1527 C CA . LEU A 1 186 ? -16.516 0.752 1.618 1.00 84.88 186 LEU A CA 1
ATOM 1528 C C . LEU A 1 186 ? -15.487 1.846 1.325 1.00 84.88 186 LEU A C 1
ATOM 1530 O O . LEU A 1 186 ? -15.703 2.642 0.416 1.00 84.88 186 LEU A O 1
ATOM 1534 N N . TYR A 1 187 ? -14.412 1.895 2.109 1.00 90.44 187 TYR A N 1
ATOM 1535 C CA . TYR A 1 187 ? -13.448 2.985 2.103 1.00 90.44 187 TYR A CA 1
ATOM 1536 C C . TYR A 1 187 ? -12.093 2.535 1.567 1.00 90.44 187 TYR A C 1
ATOM 1538 O O . TYR A 1 187 ? -11.683 1.380 1.720 1.00 90.44 187 TYR A O 1
ATOM 1546 N N . HIS A 1 188 ? -11.381 3.467 0.950 1.00 90.25 188 HIS A N 1
ATOM 1547 C CA . HIS A 1 188 ? -10.076 3.245 0.357 1.00 90.25 188 HIS A CA 1
ATOM 1548 C C . HIS A 1 188 ? -8.972 3.632 1.344 1.00 90.25 188 HIS A C 1
ATOM 1550 O O . HIS A 1 188 ? -8.672 4.806 1.565 1.00 90.25 188 HIS A O 1
ATOM 1556 N N . TRP A 1 189 ? -8.343 2.619 1.928 1.00 91.75 189 TRP A N 1
ATOM 1557 C CA . TRP A 1 189 ? -7.169 2.761 2.782 1.00 91.75 189 TRP A CA 1
ATOM 1558 C C . TRP A 1 189 ? -6.260 1.540 2.625 1.00 91.75 189 TRP A C 1
ATOM 1560 O O . TRP A 1 189 ? -6.729 0.457 2.266 1.00 91.75 189 TRP A O 1
ATOM 1570 N N . GLU A 1 190 ? -4.965 1.704 2.877 1.00 91.81 190 GLU A N 1
ATOM 1571 C CA . GLU A 1 190 ? -3.969 0.635 2.758 1.00 91.81 190 GLU A CA 1
ATOM 1572 C C . GLU A 1 190 ? -2.947 0.679 3.895 1.00 91.81 190 GLU A C 1
ATOM 1574 O O . GLU A 1 190 ? -2.636 1.751 4.412 1.00 91.81 190 GLU A O 1
ATOM 1579 N N . PHE A 1 191 ? -2.395 -0.477 4.279 1.00 90.69 191 PHE A N 1
ATOM 1580 C CA . PHE A 1 191 ? -1.226 -0.488 5.164 1.00 90.69 191 PHE A CA 1
ATOM 1581 C C . PHE A 1 191 ? 0.011 -0.027 4.399 1.00 90.69 191 PHE A C 1
ATOM 1583 O O . PHE A 1 191 ? 0.345 -0.598 3.356 1.00 90.69 191 PHE A O 1
ATOM 1590 N N . THR A 1 192 ? 0.725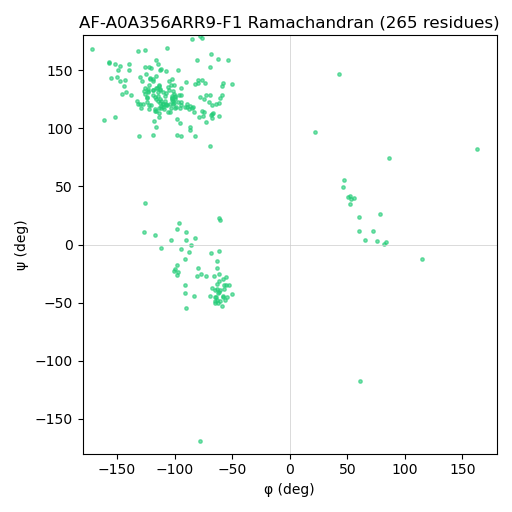 0.941 4.957 1.00 86.06 192 THR A N 1
ATOM 1591 C CA . THR A 1 192 ? 2.060 1.350 4.499 1.00 86.06 192 THR A CA 1
ATOM 1592 C C . THR A 1 192 ? 3.152 0.707 5.349 1.00 86.06 192 THR A C 1
ATOM 1594 O O . THR A 1 192 ? 4.237 0.435 4.834 1.00 86.06 192 THR A O 1
ATOM 1597 N N . ASN A 1 193 ? 2.842 0.370 6.608 1.00 84.06 193 ASN A N 1
ATOM 1598 C CA . ASN A 1 193 ? 3.697 -0.404 7.502 1.00 84.06 193 ASN A CA 1
ATOM 1599 C C . ASN A 1 193 ? 2.881 -1.247 8.502 1.00 84.06 193 ASN A C 1
ATOM 1601 O O . ASN A 1 193 ? 1.779 -0.865 8.901 1.00 84.06 193 ASN A O 1
ATOM 1605 N N . PHE A 1 194 ? 3.423 -2.393 8.920 1.00 86.44 194 PHE A N 1
ATOM 1606 C CA . PHE A 1 194 ? 2.853 -3.213 9.984 1.00 86.44 194 PHE A CA 1
ATOM 1607 C C . PHE A 1 194 ? 3.938 -4.012 10.713 1.00 86.44 194 PHE A C 1
ATOM 1609 O O . PHE A 1 194 ? 4.457 -5.008 10.204 1.00 86.44 194 PHE A O 1
ATOM 1616 N N . GLU A 1 195 ? 4.200 -3.618 11.950 1.00 84.50 195 GLU A N 1
ATOM 1617 C CA . GLU A 1 195 ? 5.134 -4.239 12.882 1.00 84.50 195 GLU A CA 1
ATOM 1618 C C . GLU A 1 195 ? 4.430 -4.574 14.213 1.00 84.50 195 GLU A C 1
ATOM 1620 O O . GLU A 1 195 ? 3.313 -4.114 14.458 1.00 84.50 195 GLU A O 1
ATOM 1625 N N . PRO A 1 196 ? 5.044 -5.379 15.103 1.00 82.31 196 PRO A N 1
ATOM 1626 C CA . PRO A 1 196 ? 4.413 -5.756 16.371 1.00 82.31 196 PRO A CA 1
ATOM 1627 C C . PRO A 1 196 ? 4.008 -4.565 17.256 1.00 82.31 196 PRO A C 1
ATOM 1629 O O . PRO A 1 196 ? 2.948 -4.599 17.874 1.00 82.31 196 PRO A O 1
ATOM 1632 N N . ALA A 1 197 ? 4.832 -3.511 17.297 1.00 86.00 197 ALA A N 1
ATOM 1633 C CA . ALA A 1 197 ? 4.628 -2.351 18.170 1.00 86.00 197 ALA A CA 1
ATOM 1634 C C . ALA A 1 197 ? 3.955 -1.153 17.477 1.00 86.00 197 ALA A C 1
ATOM 1636 O O . ALA A 1 197 ? 3.435 -0.260 18.152 1.00 86.00 197 ALA A O 1
ATOM 1637 N N . TYR A 1 198 ? 3.944 -1.109 16.141 1.00 89.50 198 TYR A N 1
ATOM 1638 C CA . TYR A 1 198 ? 3.294 -0.032 15.400 1.00 89.50 198 TYR A CA 1
ATOM 1639 C C . TYR A 1 198 ? 2.796 -0.481 14.029 1.00 89.50 198 TYR A C 1
ATOM 1641 O O . TYR A 1 198 ? 3.333 -1.394 13.411 1.00 89.50 198 TYR A O 1
ATOM 1649 N N . CYS A 1 199 ? 1.791 0.213 13.516 1.00 91.06 199 CYS A N 1
ATOM 1650 C CA . CYS A 1 199 ? 1.373 0.100 12.127 1.00 91.06 199 CYS A CA 1
ATOM 1651 C C . CYS A 1 199 ? 1.026 1.482 11.580 1.00 91.06 199 CYS A C 1
ATOM 1653 O O . CYS A 1 199 ? 0.679 2.391 12.338 1.00 91.06 199 CYS A O 1
ATOM 1655 N N . SER A 1 200 ? 1.126 1.636 10.266 1.00 92.19 200 SER A N 1
ATOM 1656 C CA . SER A 1 200 ? 0.749 2.862 9.578 1.00 92.19 200 SER A CA 1
ATOM 1657 C C . SER A 1 200 ? -0.206 2.568 8.432 1.00 92.19 200 SER A C 1
ATOM 1659 O O . SER A 1 200 ? -0.085 1.555 7.732 1.00 92.19 200 SER A O 1
ATOM 1661 N N . VAL A 1 201 ? -1.192 3.447 8.278 1.00 94.00 201 VAL A N 1
ATOM 1662 C CA . VAL A 1 201 ? -2.232 3.353 7.254 1.00 94.00 201 VAL A CA 1
ATOM 1663 C C . VAL A 1 201 ? -2.291 4.643 6.458 1.00 94.00 201 VAL A C 1
ATOM 1665 O O . VAL A 1 201 ? -2.357 5.724 7.038 1.00 94.00 201 VAL A O 1
ATOM 1668 N N . TYR A 1 202 ? -2.316 4.520 5.136 1.00 92.81 202 TYR A N 1
ATOM 1669 C CA . TYR A 1 202 ? -2.621 5.623 4.235 1.00 92.81 202 TYR A CA 1
ATOM 1670 C C . TYR A 1 202 ? -4.103 5.601 3.883 1.00 92.81 202 TYR A C 1
ATOM 1672 O O . TYR A 1 202 ? -4.659 4.547 3.559 1.00 92.81 202 TYR A O 1
ATOM 1680 N N . ILE A 1 203 ? -4.741 6.767 3.936 1.00 90.31 203 ILE A N 1
ATOM 1681 C CA . ILE A 1 203 ? -6.155 6.940 3.607 1.00 90.31 203 ILE A CA 1
ATOM 1682 C C . ILE A 1 203 ? -6.243 7.680 2.276 1.00 90.31 203 ILE A C 1
ATOM 1684 O O . ILE A 1 203 ? -5.706 8.766 2.119 1.00 90.31 203 ILE A O 1
ATOM 1688 N N . SER A 1 204 ? -6.926 7.085 1.300 1.00 87.44 204 SER A N 1
ATOM 1689 C CA . SER A 1 204 ? -7.128 7.678 -0.033 1.00 87.44 204 SER A CA 1
ATOM 1690 C C . SER A 1 204 ? -8.468 8.413 -0.152 1.00 87.44 204 SER A C 1
ATOM 1692 O O . SER A 1 204 ? -8.968 8.630 -1.254 1.00 87.44 204 SER A O 1
ATOM 1694 N N . GLU A 1 205 ? -9.070 8.758 0.984 1.00 88.25 205 GLU A N 1
ATOM 1695 C CA . GLU A 1 205 ? -10.330 9.488 1.087 1.00 88.25 205 GLU A CA 1
ATOM 1696 C C . GLU A 1 205 ? -10.069 10.980 1.299 1.00 88.25 205 GLU A C 1
ATOM 1698 O O . GLU A 1 205 ? -9.097 11.372 1.946 1.00 88.25 205 GLU A O 1
ATOM 1703 N N . ASN A 1 206 ? -10.986 11.827 0.827 1.00 90.19 206 ASN A N 1
ATOM 1704 C CA . ASN A 1 206 ? -10.864 13.281 0.988 1.00 90.19 206 ASN A CA 1
ATOM 1705 C C . ASN A 1 206 ? -10.946 13.726 2.459 1.00 90.19 206 ASN A C 1
ATOM 1707 O O . ASN A 1 206 ? -10.423 14.777 2.825 1.00 90.19 206 ASN A O 1
ATOM 1711 N N . GLN A 1 207 ? -11.636 12.952 3.298 1.00 92.88 207 GLN A N 1
ATOM 1712 C CA . GLN A 1 207 ? -11.848 13.255 4.707 1.00 92.88 207 GLN A CA 1
ATOM 1713 C C . GLN A 1 207 ? -11.838 11.973 5.538 1.00 92.88 207 GLN A C 1
ATOM 1715 O O . GLN A 1 207 ? -12.498 10.992 5.188 1.00 92.88 207 GLN A O 1
ATOM 1720 N N . LEU A 1 208 ? -11.160 12.013 6.685 1.00 94.50 208 LEU A N 1
ATOM 1721 C CA . LEU A 1 208 ? -11.300 10.987 7.707 1.00 94.50 208 LEU A CA 1
ATOM 1722 C C . LEU A 1 208 ? -12.643 11.163 8.420 1.00 94.50 208 LEU A C 1
ATOM 1724 O O . LEU A 1 208 ? -12.935 12.220 8.972 1.00 94.50 208 LEU A O 1
ATOM 1728 N N . THR A 1 209 ? -13.443 10.102 8.440 1.00 95.69 209 THR A N 1
ATOM 1729 C CA . THR A 1 209 ? -14.696 10.039 9.200 1.00 95.69 209 THR A CA 1
ATOM 1730 C C . THR A 1 209 ? -14.595 8.963 10.272 1.00 95.69 209 THR A C 1
ATOM 1732 O O . THR A 1 209 ? -13.833 8.003 10.125 1.00 95.69 209 THR A O 1
ATOM 1735 N N . GLY A 1 210 ? -15.435 9.042 11.307 1.00 95.94 210 GLY A N 1
ATOM 1736 C CA . GLY A 1 210 ? -15.517 7.985 12.321 1.00 95.94 210 GLY A CA 1
ATOM 1737 C C . GLY A 1 210 ? -15.803 6.590 11.738 1.00 95.94 210 GLY A C 1
ATOM 1738 O O . GLY A 1 210 ? -15.347 5.592 12.284 1.00 95.94 210 GLY A O 1
ATOM 1739 N N . LYS A 1 211 ? -16.492 6.495 10.590 1.00 95.75 211 LYS A N 1
ATOM 1740 C CA . LYS A 1 211 ? -16.739 5.210 9.910 1.00 95.75 211 LYS A CA 1
ATOM 1741 C C . LYS A 1 211 ? -15.461 4.608 9.322 1.00 95.75 211 LYS A C 1
ATOM 1743 O O . LYS A 1 211 ? -15.237 3.415 9.499 1.00 95.75 211 LYS A O 1
ATOM 1748 N N . ILE A 1 212 ? -14.636 5.432 8.671 1.00 94.94 212 ILE A N 1
ATOM 1749 C CA . ILE A 1 212 ? -13.331 5.018 8.132 1.00 94.94 212 ILE A CA 1
ATOM 1750 C C . ILE A 1 212 ? -12.428 4.571 9.283 1.00 94.94 212 ILE A C 1
ATOM 1752 O O . ILE A 1 212 ? -11.896 3.463 9.258 1.00 94.94 212 ILE A O 1
ATOM 1756 N N . LEU A 1 213 ? -12.325 5.399 10.330 1.00 95.81 213 LEU A N 1
ATOM 1757 C CA . LEU A 1 213 ? -11.499 5.102 11.499 1.00 95.81 213 LEU A CA 1
ATOM 1758 C C . LEU A 1 213 ? -11.916 3.787 12.171 1.00 95.81 213 LEU A C 1
ATOM 1760 O O . LEU A 1 213 ? -11.072 2.953 12.493 1.00 95.81 213 LEU A O 1
ATOM 1764 N N . LEU A 1 214 ? -13.221 3.567 12.342 1.00 94.94 214 LEU A N 1
ATOM 1765 C CA . LEU A 1 214 ? -13.741 2.347 12.951 1.00 94.94 214 LEU A CA 1
ATOM 1766 C C . LEU A 1 214 ? -13.498 1.105 12.081 1.00 94.94 214 LEU A C 1
ATOM 1768 O O . LEU A 1 214 ? -13.233 0.035 12.627 1.00 94.94 214 LEU A O 1
ATOM 1772 N N . GLU A 1 215 ? -13.593 1.218 10.752 1.00 94.50 215 GLU A N 1
ATOM 1773 C CA . GLU A 1 215 ? -13.263 0.119 9.833 1.00 94.50 215 GLU A CA 1
ATOM 1774 C C . GLU A 1 215 ? -11.792 -0.298 9.986 1.00 94.50 215 GLU A C 1
ATOM 1776 O O . GLU A 1 215 ? -11.505 -1.482 10.191 1.00 94.50 215 GLU A O 1
ATOM 1781 N N . ILE A 1 216 ? -10.883 0.682 9.979 1.00 94.88 216 ILE A N 1
ATOM 1782 C CA . ILE A 1 216 ? -9.441 0.482 10.174 1.00 94.88 216 ILE A CA 1
ATOM 1783 C C . ILE A 1 216 ? -9.167 -0.181 11.528 1.00 94.88 216 ILE A C 1
ATOM 1785 O O . ILE A 1 216 ? -8.519 -1.227 11.597 1.00 94.88 216 ILE A O 1
ATOM 1789 N N . LEU A 1 217 ? -9.688 0.394 12.614 1.00 94.06 217 LEU A N 1
ATOM 1790 C CA . LEU A 1 217 ? -9.411 -0.067 13.974 1.00 94.06 217 LEU A CA 1
ATOM 1791 C C . LEU A 1 217 ? -9.958 -1.469 14.246 1.00 94.06 217 LEU A C 1
ATOM 1793 O O . LEU A 1 217 ? -9.269 -2.282 14.861 1.00 94.06 217 LEU A O 1
ATOM 1797 N N . LYS A 1 218 ? -11.155 -1.796 13.742 1.00 91.88 218 LYS A N 1
ATOM 1798 C CA . LYS A 1 218 ? -11.699 -3.161 13.821 1.00 91.88 218 LYS A CA 1
ATOM 1799 C C . LYS A 1 218 ? -10.814 -4.160 13.092 1.00 91.88 218 LYS A C 1
ATOM 1801 O O . LYS A 1 218 ? -10.594 -5.258 13.602 1.00 91.88 218 LYS A O 1
ATOM 1806 N N . HIS A 1 219 ? -10.295 -3.791 11.920 1.00 91.31 219 HIS A N 1
ATOM 1807 C CA . HIS A 1 219 ? -9.383 -4.666 11.200 1.00 91.31 219 HIS A CA 1
ATOM 1808 C C . HIS A 1 219 ? -8.080 -4.869 11.970 1.00 91.31 219 HIS A C 1
ATOM 1810 O O . HIS A 1 219 ? -7.707 -6.015 12.211 1.00 91.31 219 HIS A O 1
ATOM 1816 N N . ILE A 1 220 ? -7.441 -3.786 12.422 1.00 90.75 220 ILE A N 1
ATOM 1817 C CA . ILE A 1 220 ? -6.213 -3.835 13.227 1.00 90.75 220 ILE A CA 1
ATOM 1818 C C . ILE A 1 220 ? -6.409 -4.710 14.463 1.00 90.75 220 ILE A C 1
ATOM 1820 O O . ILE A 1 220 ? -5.586 -5.573 14.744 1.00 90.75 220 ILE A O 1
ATOM 1824 N N . GLN A 1 221 ? -7.523 -4.548 15.171 1.00 88.44 221 GLN A N 1
ATOM 1825 C CA . GLN A 1 221 ? -7.844 -5.366 16.335 1.00 88.44 221 GLN A CA 1
ATOM 1826 C C . GLN A 1 221 ? -8.022 -6.851 15.984 1.00 88.44 221 GLN A C 1
ATOM 1828 O O . GLN A 1 221 ? -7.653 -7.703 16.784 1.00 88.44 221 GLN A O 1
ATOM 1833 N N . SER A 1 222 ? -8.551 -7.171 14.798 1.00 87.00 222 SER A N 1
ATOM 1834 C CA . SER A 1 222 ? -8.718 -8.561 14.345 1.00 87.00 222 SER A CA 1
ATOM 1835 C C . SER A 1 222 ? -7.407 -9.255 13.959 1.00 87.00 222 SER A C 1
ATOM 1837 O O . SER A 1 222 ? -7.322 -10.478 14.046 1.00 87.00 222 SER A O 1
ATOM 1839 N N . ILE A 1 223 ? -6.398 -8.490 13.527 1.00 84.31 223 ILE A N 1
ATOM 1840 C CA . ILE A 1 223 ? -5.086 -9.009 13.100 1.00 84.31 223 ILE A CA 1
ATOM 1841 C C . ILE A 1 223 ? -4.015 -8.886 14.185 1.00 84.31 223 ILE A C 1
ATOM 1843 O O . ILE A 1 223 ? -3.025 -9.616 14.154 1.00 84.31 223 ILE A O 1
ATOM 1847 N N . LYS A 1 224 ? -4.205 -7.988 15.156 1.00 76.44 224 LYS A N 1
ATOM 1848 C CA . LYS A 1 224 ? -3.398 -7.925 16.370 1.00 76.44 224 LYS A CA 1
ATOM 1849 C C . LYS A 1 224 ? -3.577 -9.255 17.105 1.00 76.44 224 LYS A C 1
ATOM 1851 O O . LYS A 1 224 ? -4.660 -9.567 17.593 1.00 76.44 224 LYS A O 1
ATOM 1856 N N . ALA A 1 225 ? -2.517 -10.061 17.142 1.00 58.78 225 ALA A N 1
ATOM 1857 C CA . ALA A 1 225 ? -2.480 -11.282 17.939 1.00 58.78 225 ALA A CA 1
ATOM 1858 C C . ALA A 1 225 ? -2.828 -10.968 19.407 1.00 58.78 225 ALA A C 1
ATOM 1860 O O . ALA A 1 225 ? -2.672 -9.832 19.850 1.00 58.78 225 ALA A O 1
ATOM 1861 N N . VAL A 1 226 ? -3.258 -11.985 20.164 1.00 52.94 226 VAL A N 1
ATOM 1862 C CA . VAL A 1 226 ? -3.706 -11.966 21.583 1.00 52.94 226 VAL A CA 1
ATOM 1863 C C . VAL A 1 226 ? -2.614 -11.498 22.576 1.00 52.94 226 VAL A C 1
ATOM 1865 O O . VAL A 1 226 ? -2.642 -11.781 23.769 1.00 52.94 226 VAL A O 1
ATOM 1868 N N . HIS A 1 227 ? -1.606 -10.780 22.105 1.00 53.09 227 HIS A N 1
ATOM 1869 C CA . HIS A 1 227 ? -0.630 -10.100 22.924 1.00 53.09 227 HIS A CA 1
ATOM 1870 C C . HIS A 1 227 ? -1.224 -8.753 23.344 1.00 53.09 227 HIS A C 1
ATOM 1872 O O . HIS A 1 227 ? -1.470 -7.869 22.522 1.00 53.09 227 HIS A O 1
ATOM 1878 N N . ASN A 1 228 ? -1.461 -8.611 24.651 1.00 60.19 228 ASN A N 1
ATOM 1879 C CA . ASN A 1 228 ? -1.915 -7.396 25.346 1.00 60.19 228 ASN A CA 1
ATOM 1880 C C . ASN A 1 228 ? -0.930 -6.208 25.231 1.00 60.19 228 ASN A C 1
ATOM 1882 O O . ASN A 1 228 ? -0.916 -5.321 26.082 1.00 60.19 228 ASN A O 1
ATOM 1886 N N . GLU A 1 229 ? -0.068 -6.186 24.218 1.00 73.19 229 GLU A N 1
ATOM 1887 C CA . GLU A 1 229 ? 0.936 -5.149 24.047 1.00 73.19 229 GLU A CA 1
ATOM 1888 C C . GLU A 1 229 ? 0.312 -3.893 23.430 1.00 73.19 229 GLU A C 1
ATOM 1890 O O . GLU A 1 229 ? -0.541 -3.996 22.539 1.00 73.19 229 GLU A O 1
ATOM 1895 N N . PRO A 1 230 ? 0.685 -2.693 23.899 1.00 79.25 230 PRO A N 1
ATOM 1896 C CA . PRO A 1 230 ? 0.267 -1.450 23.273 1.00 79.25 230 PRO A CA 1
ATOM 1897 C C . PRO A 1 230 ? 0.706 -1.388 21.805 1.00 79.25 230 PRO A C 1
ATOM 1899 O O . PRO A 1 230 ? 1.829 -1.754 21.476 1.00 79.25 230 PRO A O 1
ATOM 1902 N N . LEU A 1 231 ? -0.172 -0.892 20.935 1.00 90.31 231 LEU A N 1
ATOM 1903 C CA . LEU A 1 231 ? 0.102 -0.683 19.514 1.00 90.31 231 LEU A CA 1
ATOM 1904 C C . LEU A 1 231 ? -0.035 0.805 19.187 1.00 90.31 231 LEU A C 1
ATOM 1906 O O . LEU A 1 231 ? -1.033 1.433 19.551 1.00 90.31 231 LEU A O 1
ATOM 1910 N N . LEU A 1 232 ? 0.936 1.361 18.469 1.00 92.88 232 LEU A N 1
ATOM 1911 C CA . LEU A 1 232 ? 0.820 2.687 17.867 1.00 92.88 232 LEU A CA 1
ATOM 1912 C C . LEU A 1 232 ? 0.256 2.574 16.441 1.00 92.88 232 LEU A C 1
ATOM 1914 O O . LEU A 1 232 ? 0.878 1.974 15.572 1.00 92.88 232 LEU A O 1
ATOM 1918 N N . LEU A 1 233 ? -0.907 3.168 16.192 1.00 94.56 233 LEU A N 1
ATOM 1919 C CA . LEU A 1 233 ? -1.462 3.393 14.860 1.00 94.56 233 LEU A CA 1
ATOM 1920 C C . LEU A 1 233 ? -1.085 4.797 14.378 1.00 94.56 233 LEU A C 1
ATOM 1922 O O . LEU A 1 233 ? -1.482 5.794 14.979 1.00 94.56 233 LEU A O 1
ATOM 1926 N N . VAL A 1 234 ? -0.367 4.872 13.263 1.00 94.25 234 VAL A N 1
ATOM 1927 C CA . VAL A 1 234 ? -0.097 6.120 12.547 1.00 94.25 234 VAL A CA 1
ATOM 1928 C C . VAL A 1 234 ? -1.045 6.228 11.354 1.00 94.25 234 VAL A C 1
ATOM 1930 O O . VAL A 1 234 ? -1.071 5.358 10.488 1.00 94.25 234 VAL A O 1
ATOM 1933 N N . ILE A 1 235 ? -1.833 7.294 11.304 1.00 93.38 235 ILE A N 1
ATOM 1934 C CA . ILE A 1 235 ? -2.714 7.616 10.183 1.00 93.38 235 ILE A CA 1
ATOM 1935 C C . ILE A 1 235 ? -1.990 8.630 9.304 1.00 93.38 235 ILE A C 1
ATOM 1937 O O . ILE A 1 235 ? -1.838 9.790 9.684 1.00 93.38 235 ILE A O 1
ATOM 1941 N N . GLU A 1 236 ? -1.538 8.180 8.138 1.00 91.12 236 GLU A N 1
ATOM 1942 C CA . GLU A 1 236 ? -0.928 9.014 7.107 1.00 91.12 236 GLU A CA 1
ATOM 1943 C C . GLU A 1 236 ? -2.037 9.741 6.339 1.00 91.12 236 GLU A C 1
ATOM 1945 O O . GLU A 1 236 ? -2.825 9.128 5.613 1.00 91.12 236 GLU A O 1
ATOM 1950 N N . CYS A 1 237 ? -2.125 11.054 6.543 1.00 84.00 237 CYS A N 1
ATOM 1951 C CA . CYS A 1 237 ? -3.229 11.898 6.089 1.00 84.00 237 CYS A CA 1
ATOM 1952 C C . CYS A 1 237 ? -2.750 13.094 5.254 1.00 84.00 237 CYS A C 1
ATOM 1954 O O . CYS A 1 237 ? -3.342 14.169 5.327 1.00 84.00 237 CYS A O 1
ATOM 1956 N N . SER A 1 238 ? -1.696 12.920 4.451 1.00 81.69 238 SER A N 1
ATOM 1957 C CA . SER A 1 238 ? -1.111 13.996 3.633 1.00 81.69 238 SER A CA 1
ATOM 1958 C C . SER A 1 238 ? -2.111 14.684 2.705 1.00 81.69 238 SER A C 1
ATOM 1960 O O . SER A 1 238 ? -2.048 15.896 2.510 1.00 81.69 238 SER A O 1
ATOM 1962 N N . ASP A 1 239 ? -3.068 13.916 2.182 1.00 83.38 239 ASP A N 1
ATOM 1963 C CA . ASP A 1 239 ? -4.107 14.385 1.259 1.00 83.38 239 ASP A CA 1
ATOM 1964 C C . ASP A 1 239 ? -5.527 14.253 1.845 1.00 83.38 239 ASP A C 1
ATOM 1966 O O . ASP A 1 239 ? -6.519 14.463 1.146 1.00 83.38 239 ASP A O 1
ATOM 1970 N N . THR A 1 240 ? -5.643 13.913 3.133 1.00 87.56 240 THR A N 1
ATOM 1971 C CA . THR A 1 240 ? -6.919 13.637 3.804 1.00 87.56 240 THR A CA 1
ATOM 1972 C C . THR A 1 240 ? -7.181 14.684 4.875 1.00 87.56 240 THR A C 1
ATOM 1974 O O . THR A 1 240 ? -6.401 14.852 5.811 1.00 87.56 240 THR A O 1
ATOM 1977 N N . PHE A 1 241 ? -8.323 15.367 4.793 1.00 90.31 241 PHE A N 1
ATOM 1978 C CA . PHE A 1 241 ? -8.741 16.290 5.842 1.00 90.31 241 PHE A CA 1
ATOM 1979 C C . PHE A 1 241 ? -9.120 15.532 7.124 1.00 90.31 241 PHE A C 1
ATOM 1981 O O . PHE A 1 241 ? -9.951 14.621 7.098 1.00 90.31 241 PHE A O 1
ATOM 1988 N N . VAL A 1 242 ? -8.542 15.940 8.254 1.00 91.06 242 VAL A N 1
ATOM 1989 C CA . VAL A 1 242 ? -8.865 15.418 9.587 1.00 91.06 242 VAL A CA 1
ATOM 1990 C C . VAL A 1 242 ? -9.457 16.545 10.425 1.00 91.06 242 VAL A C 1
ATOM 1992 O O . VAL A 1 242 ? -8.772 17.519 10.740 1.00 91.06 242 VAL A O 1
ATOM 1995 N N . ASP A 1 243 ? -10.730 16.409 10.798 1.00 89.69 243 ASP A N 1
ATOM 1996 C CA . ASP A 1 243 ? -11.380 17.330 11.727 1.00 89.69 243 ASP A CA 1
ATOM 1997 C C . ASP A 1 243 ? -11.120 16.883 13.167 1.00 89.69 243 ASP A C 1
ATOM 1999 O O . ASP A 1 243 ? -11.803 16.014 13.706 1.00 89.69 243 ASP A O 1
ATOM 2003 N N . THR A 1 244 ? -10.133 17.499 13.814 1.00 84.00 244 THR A N 1
ATOM 2004 C CA . THR A 1 244 ? -9.786 17.204 15.212 1.00 84.00 244 THR A CA 1
ATOM 2005 C C . THR A 1 244 ? -10.861 17.640 16.213 1.00 84.00 244 THR A C 1
ATOM 2007 O O . THR A 1 244 ? -10.725 17.365 17.402 1.00 84.00 244 THR A O 1
ATOM 2010 N N . SER A 1 245 ? -11.900 18.359 15.772 1.00 89.75 245 SER A N 1
ATOM 2011 C CA . SER A 1 245 ? -13.051 18.729 16.603 1.00 89.75 245 SER A CA 1
ATOM 2012 C C . SER A 1 245 ? -14.234 17.761 16.482 1.00 89.75 245 SER A C 1
ATOM 2014 O O . SER A 1 245 ? -15.214 17.906 17.219 1.00 89.75 245 SER A O 1
ATOM 2016 N N . ASP A 1 246 ? -14.148 16.751 15.607 1.00 94.50 246 ASP A N 1
ATOM 2017 C CA . ASP A 1 246 ? -15.184 15.729 15.465 1.00 94.50 246 ASP A CA 1
ATOM 2018 C C . ASP A 1 246 ? -15.253 14.859 16.728 1.00 94.50 246 ASP A C 1
ATOM 2020 O O . ASP A 1 246 ? -14.394 14.017 17.007 1.00 94.50 246 ASP A O 1
ATOM 2024 N N . LYS A 1 247 ? -16.339 15.042 17.485 1.00 95.75 247 LYS A N 1
ATOM 2025 C CA . LYS A 1 247 ? -16.617 14.282 18.705 1.00 95.75 247 LYS A CA 1
ATOM 2026 C C . LYS A 1 247 ? -16.655 12.770 18.456 1.00 95.75 247 LYS A C 1
ATOM 2028 O O . LYS A 1 247 ? -16.222 12.007 19.308 1.00 95.75 247 LYS A O 1
ATOM 2033 N N . THR A 1 248 ? -17.144 12.330 17.299 1.00 96.50 248 THR A N 1
ATOM 2034 C CA . THR A 1 248 ? -17.228 10.905 16.950 1.00 96.50 248 THR A CA 1
ATOM 2035 C C . THR A 1 248 ? -15.840 10.294 16.836 1.00 96.50 248 THR A C 1
ATOM 2037 O O . THR A 1 248 ? -15.604 9.202 17.346 1.00 96.50 248 THR A O 1
ATOM 2040 N N . ILE A 1 249 ? -14.921 10.995 16.166 1.00 95.81 249 ILE A N 1
ATOM 2041 C CA . ILE A 1 249 ? -13.526 10.564 16.032 1.00 95.81 249 ILE A CA 1
ATOM 2042 C C . ILE A 1 249 ? -12.878 10.521 17.414 1.00 95.81 249 ILE A C 1
ATOM 2044 O O . ILE A 1 249 ? -12.320 9.491 17.783 1.00 95.81 249 ILE A O 1
ATOM 2048 N N . TYR A 1 250 ? -13.045 11.581 18.209 1.00 95.31 250 TYR A N 1
ATOM 2049 C CA . TYR A 1 250 ? -12.527 11.643 19.576 1.00 95.31 250 TYR A CA 1
ATOM 2050 C C . TYR A 1 250 ? -13.020 10.482 20.459 1.00 95.31 250 TYR A C 1
ATOM 2052 O O . TYR A 1 250 ? -12.218 9.814 21.113 1.00 95.31 250 TYR A O 1
ATOM 2060 N N . ASP A 1 251 ? -14.325 10.198 20.449 1.00 96.56 251 ASP A N 1
ATOM 2061 C CA . ASP A 1 251 ? -14.920 9.121 21.248 1.00 96.56 251 ASP A CA 1
ATOM 2062 C C . ASP A 1 251 ? -14.371 7.740 20.821 1.00 96.56 251 ASP A C 1
ATOM 2064 O O . ASP A 1 251 ? -14.086 6.887 21.668 1.00 96.56 251 ASP A O 1
ATOM 2068 N N . ILE A 1 252 ? -14.155 7.527 19.514 1.00 96.81 252 ILE A N 1
ATOM 2069 C CA . ILE A 1 252 ? -13.523 6.308 18.981 1.00 96.81 252 ILE A CA 1
ATOM 2070 C C . ILE A 1 252 ? -12.065 6.206 19.443 1.00 96.81 252 ILE A C 1
ATOM 2072 O O . ILE A 1 252 ? -11.655 5.153 19.936 1.00 96.81 252 ILE A O 1
ATOM 2076 N N . GLU A 1 253 ? -11.282 7.279 19.316 1.00 95.25 253 GLU A N 1
ATOM 2077 C CA . GLU A 1 253 ? -9.878 7.295 19.736 1.00 95.25 253 GLU A CA 1
ATOM 2078 C C . GLU A 1 253 ? -9.720 6.948 21.215 1.00 95.25 253 GLU A C 1
ATOM 2080 O O . GLU A 1 253 ? -8.866 6.137 21.575 1.00 95.25 253 GLU A O 1
ATOM 2085 N N . MET A 1 254 ? -10.558 7.534 22.073 1.00 95.12 254 MET A N 1
ATOM 2086 C CA . MET A 1 254 ? -10.527 7.274 23.509 1.00 95.12 254 MET A CA 1
ATOM 2087 C C . MET A 1 254 ? -10.874 5.817 23.822 1.00 95.12 254 MET A C 1
ATOM 2089 O O . MET A 1 254 ? -10.138 5.163 24.563 1.00 95.12 254 MET A O 1
ATOM 2093 N N . SER A 1 255 ? -11.921 5.273 23.194 1.00 94.62 255 SER A N 1
ATOM 2094 C CA . SER A 1 255 ? -12.323 3.875 23.387 1.00 94.62 255 SER A CA 1
ATOM 2095 C C . SER A 1 255 ? -11.231 2.879 22.978 1.00 94.62 255 SER A C 1
ATOM 2097 O O . SER A 1 255 ? -11.024 1.867 23.651 1.00 94.62 255 SER A O 1
ATOM 2099 N N . TYR A 1 256 ? -10.505 3.145 21.890 1.00 93.06 256 TYR A N 1
ATOM 2100 C CA . TYR A 1 256 ? -9.423 2.269 21.429 1.00 93.06 256 TYR A CA 1
ATOM 2101 C C . TYR A 1 256 ? -8.110 2.482 22.190 1.00 93.06 256 TYR A C 1
ATOM 2103 O O . TYR A 1 256 ? -7.347 1.529 22.371 1.00 93.06 256 TYR A O 1
ATOM 2111 N N . ARG A 1 257 ? -7.877 3.682 22.731 1.00 92.19 257 ARG A N 1
ATOM 2112 C CA . ARG A 1 257 ? -6.756 3.948 23.640 1.00 92.19 257 ARG A CA 1
ATOM 2113 C C . ARG A 1 257 ? -6.850 3.122 24.915 1.00 92.19 257 ARG A C 1
ATOM 2115 O O . ARG A 1 257 ? -5.845 2.552 25.332 1.00 92.19 257 ARG A O 1
ATOM 2122 N N . GLU A 1 258 ? -8.043 2.997 25.491 1.00 89.44 258 GLU A N 1
ATOM 2123 C CA . GLU A 1 258 ? -8.295 2.122 26.648 1.00 89.44 258 GLU A CA 1
ATOM 2124 C C . GLU A 1 258 ? -8.022 0.640 26.339 1.00 89.44 258 GLU A C 1
ATOM 2126 O O . GLU A 1 258 ? -7.663 -0.128 27.228 1.00 89.44 258 GLU A O 1
ATOM 2131 N N . GLN A 1 259 ? -8.108 0.248 25.065 1.00 88.44 259 GLN A N 1
ATOM 2132 C CA . GLN A 1 259 ? -7.781 -1.093 24.567 1.00 88.44 259 GLN A CA 1
ATOM 2133 C C . GLN A 1 259 ? -6.303 -1.235 24.145 1.00 88.44 259 GLN A C 1
ATOM 2135 O O . GLN A 1 259 ? -5.910 -2.228 23.524 1.00 88.44 259 GLN A O 1
ATOM 2140 N N . GLY A 1 260 ? -5.468 -0.243 24.467 1.00 89.44 260 GLY A N 1
ATOM 2141 C CA . GLY A 1 260 ? -4.036 -0.250 24.183 1.00 89.44 260 GLY A CA 1
ATOM 2142 C C . GLY A 1 260 ? -3.682 0.081 22.732 1.00 89.44 260 GLY A C 1
ATOM 2143 O O . GLY A 1 260 ? -2.642 -0.367 22.258 1.00 89.44 260 GLY A O 1
ATOM 2144 N N . ILE A 1 261 ? -4.521 0.825 22.005 1.00 91.88 261 ILE A N 1
ATOM 2145 C CA . ILE A 1 261 ? -4.197 1.341 20.666 1.00 91.88 261 ILE A CA 1
ATOM 2146 C C . ILE A 1 261 ? -4.105 2.866 20.730 1.00 91.88 261 ILE A C 1
ATOM 2148 O O . ILE A 1 261 ? -5.102 3.561 20.906 1.00 91.88 261 ILE A O 1
ATOM 2152 N N . SER A 1 262 ? -2.892 3.396 20.594 1.00 93.44 262 SER A N 1
ATOM 2153 C CA . SER A 1 262 ? -2.661 4.842 20.504 1.00 93.44 262 SER A CA 1
ATOM 2154 C C . SER A 1 262 ? -2.698 5.279 19.048 1.00 93.44 262 SER A C 1
ATOM 2156 O O . SER A 1 262 ? -2.170 4.573 18.199 1.00 93.44 262 SER A O 1
ATOM 2158 N N . ILE A 1 263 ? -3.295 6.432 18.755 1.00 94.56 263 ILE A N 1
ATOM 2159 C CA . ILE A 1 263 ? -3.458 6.936 17.386 1.00 94.56 263 ILE A CA 1
ATOM 2160 C C . ILE A 1 263 ? -2.669 8.237 17.243 1.00 94.56 263 ILE A C 1
ATOM 2162 O O . ILE A 1 263 ? -2.728 9.100 18.121 1.00 94.56 263 ILE A O 1
ATOM 2166 N N . GLN A 1 264 ? -1.918 8.367 16.153 1.00 93.69 264 GLN A N 1
ATOM 2167 C CA . GLN A 1 264 ? -1.210 9.584 15.758 1.00 93.69 264 GLN A CA 1
ATOM 2168 C C . GLN A 1 264 ? -1.509 9.915 14.300 1.00 93.69 264 GLN A C 1
ATOM 2170 O O . GLN A 1 264 ? -1.616 9.020 13.469 1.00 93.69 264 GLN A O 1
ATOM 2175 N N . TYR A 1 265 ? -1.603 11.205 13.993 1.00 90.75 265 TYR A N 1
ATOM 2176 C CA . TYR A 1 265 ? -1.825 11.705 12.639 1.00 90.75 265 TYR A CA 1
ATOM 2177 C C . TYR A 1 265 ? -0.512 12.226 12.055 1.00 90.75 265 TYR A C 1
ATOM 2179 O O . TYR A 1 265 ? 0.162 13.045 12.684 1.00 90.75 265 TYR A O 1
ATOM 2187 N N . ALA A 1 266 ? -0.161 11.750 10.864 1.00 86.75 266 ALA A N 1
ATOM 2188 C CA . ALA A 1 266 ? 1.029 12.139 10.119 1.00 86.75 266 ALA A CA 1
ATOM 2189 C C . ALA A 1 266 ? 0.601 12.823 8.804 1.00 86.75 266 ALA A C 1
ATOM 2191 O O . ALA A 1 266 ? 0.180 12.126 7.877 1.00 86.75 266 ALA A O 1
ATOM 2192 N N . PRO A 1 267 ? 0.635 14.167 8.735 1.00 73.44 267 PRO A N 1
ATOM 2193 C CA . PRO A 1 267 ? 0.375 14.910 7.503 1.00 73.44 267 PRO A CA 1
ATOM 2194 C C . PRO A 1 267 ? 1.538 14.822 6.505 1.00 73.44 267 PRO A C 1
ATOM 2196 O O . PRO A 1 267 ? 2.675 14.505 6.922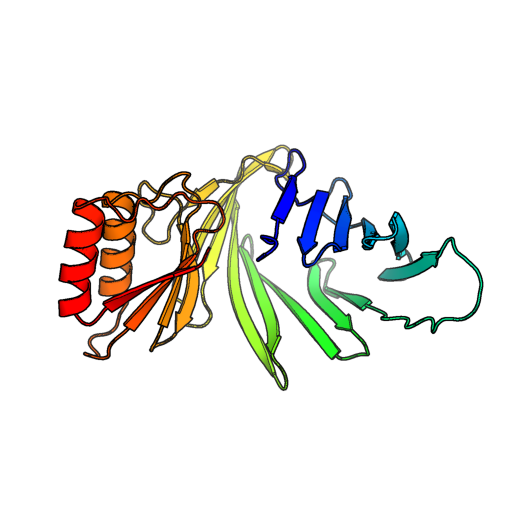 1.00 73.44 267 PRO A O 1
#

Radius of gyration: 21.62 Å; Cα contacts (8 Å, |Δi|>4): 544; chains: 1; bounding box: 51×54×53 Å